Protein AF-A0A9W6RIB1-F1 (afdb_monomer_lite)

Radius of gyration: 25.85 Å; chains: 1; bounding box: 78×39×71 Å

InterPro domains:
  IPR025296 Domain of unknown function DUF4158 [PF13700] (17-80)

Organism: NCBI:txid478107

Sequence (208 aa):
MGGVSPVGLVLAFGAGEIKTAYGLRDFAEAETEFTTWVDARAWNTGDGARHIFTDGGMWLRTGKVLLPGVTTLARLVARVRDQALDRLHQALFGVLTPRQRAILELLLEVPDGARASDLERWRKGPSVASGKNLEKALVRAQEILGLGLDAVKLPPEVRYRRLVDLARYGMGATATALRRHAPPDSWRRCWPRSSTWRASRSMTAWTC

Structure (mmCIF, N/CA/C/O backbone):
data_AF-A0A9W6RIB1-F1
#
_entry.id   AF-A0A9W6RIB1-F1
#
loop_
_atom_site.group_PDB
_atom_site.id
_atom_site.type_symbol
_atom_site.label_atom_id
_atom_site.label_alt_id
_atom_site.label_comp_id
_atom_site.label_asym_id
_atom_site.label_entity_id
_atom_site.label_seq_id
_atom_site.pdbx_PDB_ins_code
_atom_site.Cartn_x
_atom_site.Cartn_y
_atom_site.Cartn_z
_atom_site.occupancy
_atom_site.B_iso_or_equiv
_atom_site.auth_seq_id
_atom_site.auth_comp_id
_atom_site.auth_asym_id
_atom_site.auth_atom_id
_atom_site.pdbx_PDB_model_num
ATOM 1 N N . MET A 1 1 ? 49.221 14.968 -28.199 1.00 38.81 1 MET A N 1
ATOM 2 C CA . MET A 1 1 ? 48.430 15.442 -27.044 1.00 38.81 1 MET A CA 1
ATOM 3 C C . MET A 1 1 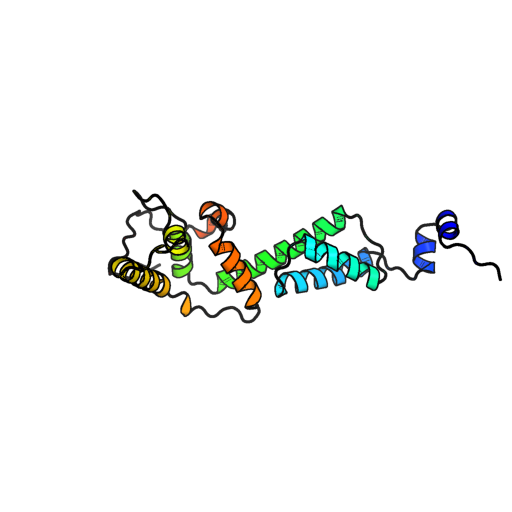? 47.483 16.526 -27.529 1.00 38.81 1 MET A C 1
ATOM 5 O O . MET A 1 1 ? 47.899 17.659 -27.697 1.00 38.81 1 MET A O 1
ATOM 9 N N . GLY A 1 2 ? 46.242 16.159 -27.830 1.00 39.97 2 GLY A N 1
ATOM 10 C CA . GLY A 1 2 ? 45.169 17.091 -28.171 1.00 39.97 2 GLY A CA 1
ATOM 11 C C . GLY A 1 2 ? 43.899 16.532 -27.555 1.00 39.97 2 GLY A C 1
ATOM 12 O O . GLY A 1 2 ? 43.258 15.670 -28.145 1.00 39.97 2 GLY A O 1
ATOM 13 N N . GLY A 1 3 ? 43.634 16.907 -26.303 1.00 43.66 3 GLY A N 1
ATOM 14 C CA . GLY A 1 3 ? 42.451 16.465 -25.575 1.00 43.66 3 GLY A CA 1
ATOM 15 C C . GLY A 1 3 ? 41.218 17.125 -26.173 1.00 43.66 3 GLY A C 1
ATOM 16 O O . GLY A 1 3 ? 41.057 18.339 -26.075 1.00 43.66 3 GLY A O 1
ATOM 17 N N . VAL A 1 4 ? 40.362 16.329 -26.806 1.00 46.25 4 VAL A N 1
ATOM 18 C CA . VAL A 1 4 ? 39.050 16.787 -27.258 1.00 46.25 4 VAL A CA 1
ATOM 19 C C . VAL A 1 4 ? 38.172 16.949 -26.019 1.00 46.25 4 VAL A C 1
ATOM 21 O O . VAL A 1 4 ? 37.948 16.000 -25.269 1.00 46.25 4 VAL A O 1
ATOM 24 N N . SER A 1 5 ? 37.728 18.180 -25.774 1.00 42.16 5 SER A N 1
ATOM 25 C CA . SER A 1 5 ? 36.848 18.537 -24.659 1.00 42.16 5 SER A CA 1
ATOM 26 C C . SER A 1 5 ? 35.517 17.766 -24.747 1.00 42.16 5 SER A C 1
ATOM 28 O O . SER A 1 5 ? 34.933 17.722 -25.834 1.00 42.16 5 SER A O 1
ATOM 30 N N . PRO A 1 6 ? 34.981 17.209 -23.639 1.00 50.69 6 PRO A N 1
ATOM 31 C CA . PRO A 1 6 ? 33.747 16.414 -23.656 1.00 50.69 6 PRO A CA 1
ATOM 32 C C . PRO A 1 6 ? 32.512 17.193 -24.138 1.00 50.69 6 PRO A C 1
ATOM 34 O O . PRO A 1 6 ? 31.518 16.592 -24.530 1.00 50.69 6 PRO A O 1
ATOM 37 N N . VAL A 1 7 ? 32.581 18.528 -24.163 1.00 50.47 7 VAL A N 1
ATOM 38 C CA . VAL A 1 7 ? 31.500 19.403 -24.644 1.00 50.47 7 VAL A CA 1
ATOM 39 C C . VAL A 1 7 ? 31.484 19.515 -26.178 1.00 50.47 7 VAL A C 1
ATOM 41 O O . VAL A 1 7 ? 30.426 19.708 -26.768 1.00 50.47 7 VAL A O 1
ATOM 44 N N . GLY A 1 8 ? 32.630 19.331 -26.846 1.00 37.41 8 GLY A N 1
ATOM 45 C CA . GLY A 1 8 ? 32.741 19.412 -28.310 1.00 37.41 8 GLY A CA 1
ATOM 46 C C . GLY A 1 8 ? 32.218 18.176 -29.051 1.00 37.41 8 GLY A C 1
ATOM 47 O O . GLY A 1 8 ? 31.919 18.260 -30.238 1.00 37.41 8 GLY A O 1
ATOM 48 N N . LEU A 1 9 ? 32.066 17.041 -28.358 1.00 47.47 9 LEU A N 1
ATOM 49 C CA . LEU A 1 9 ? 31.597 15.785 -28.957 1.00 47.47 9 LEU A CA 1
ATOM 50 C C . LEU A 1 9 ? 30.079 15.768 -29.210 1.00 47.47 9 LEU A C 1
ATOM 52 O O . LEU A 1 9 ? 29.602 15.062 -30.090 1.00 47.47 9 LEU A O 1
ATOM 56 N N . VAL A 1 10 ? 29.310 16.551 -28.451 1.00 49.91 10 VAL A N 1
ATOM 57 C CA . VAL A 1 10 ? 27.836 16.509 -28.475 1.00 49.91 10 VAL A CA 1
ATOM 58 C C . VAL A 1 10 ? 27.250 17.175 -29.730 1.00 49.91 10 VAL A C 1
ATOM 60 O O . VAL A 1 10 ? 26.118 16.885 -30.099 1.00 49.91 10 VAL A O 1
ATOM 63 N N . LEU A 1 11 ? 28.014 18.028 -30.422 1.00 48.88 11 LEU A N 1
ATOM 64 C CA . LEU A 1 11 ? 27.547 18.747 -31.616 1.00 48.88 11 LEU A CA 1
ATOM 65 C C . LEU A 1 11 ? 27.856 18.033 -32.945 1.00 48.88 11 LEU A C 1
ATOM 67 O O . LEU A 1 11 ? 27.380 18.483 -33.982 1.00 48.88 11 LEU A O 1
ATOM 71 N N . ALA A 1 12 ? 28.632 16.943 -32.928 1.00 48.28 12 ALA A N 1
ATOM 72 C CA . ALA A 1 12 ? 29.120 16.280 -34.144 1.00 48.28 12 ALA A CA 1
ATOM 73 C C . ALA A 1 12 ? 28.517 14.889 -34.403 1.00 48.28 12 ALA A C 1
ATOM 75 O O . ALA A 1 12 ? 28.675 14.371 -35.503 1.00 48.28 12 ALA A O 1
ATOM 76 N N . PHE A 1 13 ? 27.836 14.294 -33.421 1.00 47.09 13 PHE A N 1
ATOM 77 C CA . PHE A 1 13 ? 27.361 12.915 -33.497 1.00 47.09 13 PHE A CA 1
ATOM 78 C C . PHE A 1 13 ? 25.833 12.848 -33.415 1.00 47.09 13 PHE A C 1
ATOM 80 O O . PHE A 1 13 ? 25.221 13.389 -32.491 1.00 47.09 13 PHE A O 1
ATOM 87 N N . GLY A 1 14 ? 25.204 12.163 -34.372 1.00 54.41 14 GLY A N 1
ATOM 88 C CA . GLY A 1 14 ? 23.781 11.835 -34.295 1.00 54.41 14 GLY A CA 1
ATOM 89 C C . GLY A 1 14 ? 23.487 10.961 -33.069 1.00 54.41 14 GLY A C 1
ATOM 90 O O . GLY A 1 14 ? 24.370 10.278 -32.550 1.00 54.41 14 GLY A O 1
ATOM 91 N N . ALA A 1 15 ? 22.235 10.926 -32.598 1.00 57.56 15 ALA A N 1
ATOM 92 C CA . ALA A 1 15 ? 21.854 10.157 -31.402 1.00 57.56 15 ALA A CA 1
ATOM 93 C C . ALA A 1 15 ? 22.301 8.672 -31.444 1.00 57.56 15 ALA A C 1
ATOM 95 O O . ALA A 1 15 ? 22.635 8.097 -30.408 1.00 57.56 15 ALA A O 1
ATOM 96 N N . GLY A 1 16 ? 22.379 8.067 -32.638 1.00 61.06 16 GLY A N 1
ATOM 97 C CA . GLY A 1 16 ? 22.882 6.700 -32.837 1.00 61.06 16 GLY A CA 1
ATOM 98 C C . GLY A 1 16 ? 24.406 6.540 -32.707 1.00 61.06 16 GLY A C 1
ATOM 99 O O . GLY A 1 16 ? 24.888 5.490 -32.278 1.00 61.06 16 GLY A O 1
ATOM 100 N N . GLU A 1 17 ? 25.182 7.579 -33.004 1.00 60.84 17 GLU A N 1
ATOM 101 C CA . GLU A 1 17 ? 26.642 7.549 -32.876 1.00 60.84 17 GLU A CA 1
ATOM 102 C C . GLU A 1 17 ? 27.072 7.731 -31.413 1.00 60.84 17 GLU A C 1
ATOM 104 O O . GLU A 1 17 ? 27.982 7.043 -30.954 1.00 60.84 17 GLU A O 1
ATOM 109 N N . ILE A 1 18 ? 26.340 8.537 -30.631 1.00 64.38 18 ILE A N 1
ATOM 110 C CA . ILE A 1 18 ? 26.507 8.625 -29.168 1.00 64.38 18 ILE A CA 1
ATOM 111 C C . ILE A 1 18 ? 26.167 7.277 -28.509 1.00 64.38 18 ILE A C 1
ATOM 113 O O . ILE A 1 18 ? 26.892 6.820 -27.623 1.00 64.38 18 ILE A O 1
ATOM 117 N N . LYS A 1 19 ? 25.107 6.592 -28.968 1.00 64.19 19 LYS A N 1
ATOM 118 C CA . LYS A 1 19 ? 24.737 5.255 -28.470 1.00 64.19 19 LYS A CA 1
ATOM 119 C C . LYS A 1 19 ? 25.894 4.262 -28.632 1.00 64.19 19 LYS A C 1
ATOM 121 O O . LYS A 1 19 ? 26.270 3.584 -27.676 1.00 64.19 19 LYS A O 1
ATOM 126 N N . THR A 1 20 ? 26.495 4.234 -29.818 1.00 66.44 20 THR A N 1
ATOM 127 C CA . THR A 1 20 ? 27.572 3.297 -30.167 1.00 66.44 20 THR A CA 1
ATOM 128 C C . THR A 1 20 ? 28.890 3.652 -29.471 1.00 66.44 20 THR A C 1
ATOM 130 O O . THR A 1 20 ? 29.549 2.771 -28.923 1.00 66.44 20 THR A O 1
ATOM 133 N N . ALA A 1 21 ? 29.245 4.939 -29.407 1.00 71.50 21 ALA A N 1
ATOM 134 C CA . ALA A 1 21 ? 30.485 5.408 -28.784 1.00 71.50 21 ALA A CA 1
ATOM 135 C C . ALA A 1 21 ? 30.531 5.182 -27.261 1.00 71.50 21 ALA A C 1
ATOM 137 O O . ALA A 1 21 ? 31.597 4.913 -26.709 1.00 71.50 21 ALA A O 1
ATOM 138 N N . TYR A 1 22 ? 29.384 5.260 -26.578 1.00 71.12 22 TYR A N 1
ATOM 139 C CA . TYR A 1 22 ? 29.295 5.076 -25.123 1.00 71.12 22 TYR A CA 1
ATOM 140 C C . TYR A 1 22 ? 28.789 3.686 -24.699 1.00 71.12 22 TYR A C 1
ATOM 142 O O . TYR A 1 22 ? 28.719 3.394 -23.499 1.00 71.12 22 TYR A O 1
ATOM 150 N N . GLY A 1 23 ? 28.479 2.809 -25.662 1.00 79.56 23 GLY A N 1
ATOM 151 C CA . GLY A 1 23 ? 27.945 1.467 -25.414 1.00 79.56 23 GLY A CA 1
ATOM 152 C C . GLY A 1 23 ? 26.599 1.502 -24.690 1.00 79.56 23 GLY A C 1
ATOM 153 O O . GLY A 1 23 ? 26.392 0.737 -23.747 1.00 79.56 23 GLY A O 1
ATOM 154 N N . LEU A 1 24 ? 25.731 2.443 -25.072 1.00 85.19 24 LEU A N 1
ATOM 155 C CA . LEU A 1 24 ? 24.415 2.615 -24.466 1.00 85.19 24 LEU A CA 1
ATOM 156 C C . LEU A 1 24 ? 23.394 1.655 -25.091 1.00 85.19 24 LEU A C 1
ATOM 158 O O . LEU A 1 24 ? 23.392 1.432 -26.301 1.00 85.19 24 LEU A O 1
ATOM 162 N N . ARG A 1 25 ? 22.489 1.126 -24.270 1.00 89.19 25 ARG A N 1
ATOM 163 C CA . ARG A 1 25 ? 21.340 0.308 -24.696 1.00 89.19 25 ARG A CA 1
ATOM 164 C C . ARG A 1 25 ? 20.077 1.158 -24.749 1.00 89.19 25 ARG A C 1
ATOM 166 O O . ARG A 1 25 ? 19.922 2.072 -23.936 1.00 89.19 25 ARG A O 1
ATOM 173 N N . ASP A 1 26 ? 19.165 0.866 -25.674 1.00 90.12 26 ASP A N 1
ATOM 174 C CA . ASP A 1 26 ? 17.871 1.559 -25.682 1.00 90.12 26 ASP A CA 1
ATOM 175 C C . ASP A 1 26 ? 17.017 1.132 -24.492 1.00 90.12 26 ASP A C 1
ATOM 177 O O . ASP A 1 26 ? 17.077 -0.010 -24.036 1.00 90.12 26 ASP A O 1
ATOM 181 N N . PHE A 1 27 ? 16.163 2.040 -24.012 1.00 91.56 27 PHE A N 1
ATOM 182 C CA . PHE A 1 27 ? 15.247 1.718 -22.921 1.00 91.56 27 PHE A CA 1
ATOM 183 C C . PHE A 1 27 ? 14.345 0.524 -23.252 1.00 91.56 27 PHE A C 1
ATOM 185 O O . PHE A 1 27 ? 14.134 -0.318 -22.390 1.00 91.56 27 PHE A O 1
ATOM 192 N N . ALA A 1 28 ? 13.884 0.402 -24.501 1.00 91.81 28 ALA A N 1
ATOM 193 C CA . ALA A 1 28 ? 13.057 -0.722 -24.941 1.00 91.81 28 ALA A CA 1
ATOM 194 C C . ALA A 1 28 ? 13.745 -2.088 -24.735 1.00 91.81 28 ALA A C 1
ATOM 196 O O . ALA A 1 28 ? 13.081 -3.070 -24.415 1.00 91.81 28 ALA A O 1
ATOM 197 N N . GLU A 1 29 ? 15.077 -2.151 -24.851 1.00 92.44 29 GLU A N 1
ATOM 198 C CA . GLU A 1 29 ? 15.856 -3.376 -24.621 1.00 92.44 29 GLU A CA 1
ATOM 199 C C . GLU A 1 29 ? 15.973 -3.727 -23.128 1.00 92.44 29 GLU A C 1
ATOM 201 O O . GLU A 1 29 ? 16.203 -4.883 -22.785 1.00 92.44 29 GLU A O 1
ATOM 206 N N . ALA A 1 30 ? 15.855 -2.736 -22.239 1.00 93.25 30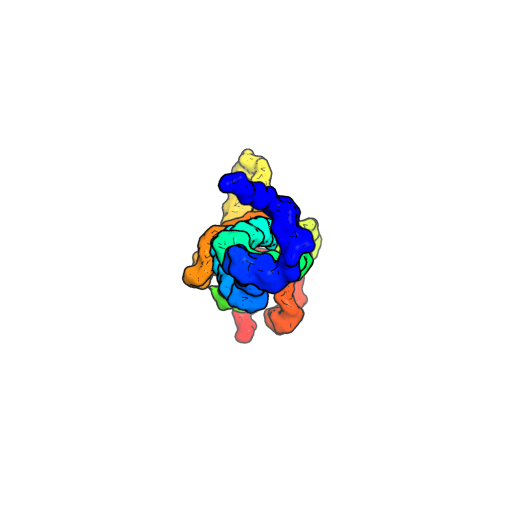 ALA A N 1
ATOM 207 C CA . ALA A 1 30 ? 16.010 -2.890 -20.793 1.00 93.25 30 ALA A CA 1
ATOM 208 C C . ALA A 1 30 ? 14.683 -2.774 -20.022 1.00 93.25 30 ALA A C 1
ATOM 210 O O . ALA A 1 30 ? 14.663 -2.982 -18.811 1.00 93.25 30 ALA A O 1
ATOM 211 N N . GLU A 1 31 ? 13.568 -2.450 -20.684 1.00 94.69 31 GLU A N 1
ATOM 212 C CA . GLU A 1 31 ? 12.286 -2.150 -20.034 1.00 94.69 31 GLU A CA 1
ATOM 213 C C . GLU A 1 31 ? 11.765 -3.333 -19.209 1.00 94.69 31 GLU A C 1
ATOM 215 O O . GLU A 1 31 ? 11.252 -3.139 -18.105 1.00 94.69 31 GLU A O 1
ATOM 220 N N . THR A 1 32 ? 11.949 -4.563 -19.695 1.00 96.19 32 THR A N 1
ATOM 221 C CA . THR A 1 32 ? 11.535 -5.783 -18.979 1.00 96.19 32 THR A CA 1
ATOM 222 C C . THR A 1 32 ? 12.393 -6.028 -17.734 1.00 96.19 32 THR A C 1
ATOM 224 O O . THR A 1 32 ? 11.862 -6.304 -16.654 1.00 96.19 32 THR A O 1
ATOM 227 N N . GLU A 1 33 ? 13.715 -5.879 -17.853 1.00 96.62 33 GLU A N 1
ATOM 228 C CA . GLU A 1 33 ? 14.653 -5.990 -16.727 1.00 96.62 33 GLU A CA 1
ATOM 229 C C . GLU A 1 33 ? 14.357 -4.913 -15.671 1.00 96.62 33 GLU A C 1
ATOM 231 O O . GLU A 1 33 ? 14.245 -5.204 -14.478 1.00 96.62 33 GLU A O 1
ATOM 236 N N . PHE A 1 34 ? 14.141 -3.675 -16.123 1.00 97.00 34 PHE A N 1
ATOM 237 C CA . PHE A 1 34 ? 13.797 -2.545 -15.272 1.00 97.00 34 PHE A CA 1
ATOM 238 C C . PHE A 1 34 ? 12.461 -2.757 -14.560 1.00 97.00 34 PHE A C 1
ATOM 240 O O . PHE A 1 34 ? 12.363 -2.548 -13.354 1.00 97.00 34 PHE A O 1
ATOM 247 N N . THR A 1 35 ? 11.437 -3.216 -15.280 1.00 97.12 35 THR A N 1
ATOM 248 C CA . THR A 1 35 ? 10.121 -3.528 -14.711 1.00 97.12 35 THR A CA 1
ATOM 249 C C . THR A 1 35 ? 10.233 -4.604 -13.639 1.00 97.12 35 THR A C 1
ATOM 251 O O . THR A 1 35 ? 9.692 -4.432 -12.552 1.00 97.12 35 THR A O 1
ATOM 254 N N . THR A 1 36 ? 11.001 -5.664 -13.895 1.00 97.06 36 THR A N 1
ATOM 255 C CA . THR A 1 36 ? 11.260 -6.732 -12.916 1.00 97.06 36 THR A CA 1
ATOM 256 C C . THR A 1 36 ? 11.960 -6.190 -11.668 1.00 97.06 36 THR A C 1
ATOM 258 O O . THR A 1 36 ? 11.605 -6.542 -10.543 1.00 97.06 36 THR A O 1
ATOM 261 N N . TRP A 1 37 ? 12.926 -5.287 -11.846 1.00 96.62 37 TRP A N 1
ATOM 262 C CA . TRP A 1 37 ? 13.615 -4.631 -10.737 1.00 96.62 37 TRP A CA 1
ATOM 263 C C . TRP A 1 37 ? 12.677 -3.731 -9.913 1.00 96.62 37 TRP A C 1
ATOM 265 O O . TRP A 1 37 ? 12.669 -3.811 -8.680 1.00 96.62 37 TRP A O 1
ATOM 275 N N . VAL A 1 38 ? 11.852 -2.912 -10.576 1.00 96.50 38 VAL A N 1
ATOM 276 C CA . VAL A 1 38 ? 10.833 -2.065 -9.930 1.00 96.50 38 VAL A CA 1
ATOM 277 C C . VAL A 1 38 ? 9.848 -2.928 -9.149 1.00 96.50 38 VAL A C 1
ATOM 279 O O . VAL A 1 38 ? 9.528 -2.606 -8.004 1.00 96.50 38 VAL A O 1
ATOM 282 N N . ASP A 1 39 ? 9.404 -4.031 -9.746 1.00 95.19 39 ASP A N 1
ATOM 283 C CA . ASP A 1 39 ? 8.450 -4.961 -9.156 1.00 95.19 39 ASP A CA 1
ATOM 284 C C . ASP A 1 39 ? 8.989 -5.592 -7.873 1.00 95.19 39 ASP A C 1
ATOM 286 O O . ASP A 1 39 ? 8.377 -5.487 -6.807 1.00 95.19 39 ASP A O 1
ATOM 290 N N . ALA A 1 40 ? 10.197 -6.157 -7.948 1.00 93.62 40 ALA A N 1
ATOM 291 C CA . ALA A 1 40 ? 10.876 -6.738 -6.800 1.00 93.62 40 ALA A CA 1
ATOM 292 C C . ALA A 1 40 ? 11.056 -5.705 -5.680 1.00 93.62 40 ALA A C 1
ATOM 294 O O . ALA A 1 40 ? 10.862 -6.019 -4.501 1.00 93.62 40 ALA A O 1
ATOM 295 N N . ARG A 1 41 ? 11.386 -4.456 -6.024 1.00 93.31 41 ARG A N 1
ATOM 296 C CA . ARG A 1 41 ? 11.531 -3.381 -5.041 1.00 93.31 41 ARG A CA 1
ATOM 297 C C . ARG A 1 41 ? 10.197 -2.997 -4.396 1.00 93.31 41 ARG A C 1
ATOM 299 O O . ARG A 1 41 ? 10.124 -2.879 -3.170 1.00 93.31 41 ARG A O 1
ATOM 306 N N . ALA A 1 42 ? 9.144 -2.830 -5.193 1.00 92.44 42 ALA A N 1
ATOM 307 C CA . ALA A 1 42 ? 7.810 -2.484 -4.708 1.00 92.44 42 ALA A CA 1
ATOM 308 C C . ALA A 1 42 ? 7.221 -3.588 -3.812 1.00 92.44 42 ALA A C 1
ATOM 310 O O . ALA A 1 42 ? 6.634 -3.290 -2.765 1.00 92.44 42 ALA A O 1
ATOM 311 N N . TRP A 1 43 ? 7.443 -4.855 -4.175 1.00 91.75 43 TRP A N 1
ATOM 312 C CA . TRP A 1 43 ? 7.030 -6.012 -3.384 1.00 91.75 43 TRP A CA 1
ATOM 313 C C . TRP A 1 43 ? 7.725 -6.058 -2.017 1.00 91.75 43 TRP A C 1
ATOM 315 O O . TRP A 1 43 ? 7.082 -6.289 -0.995 1.00 91.75 43 TRP A O 1
ATOM 325 N N . ASN A 1 44 ? 9.032 -5.784 -1.969 1.00 89.94 44 ASN A N 1
ATOM 326 C CA . ASN A 1 44 ? 9.846 -6.027 -0.777 1.00 89.94 44 ASN A CA 1
ATOM 327 C C . ASN A 1 44 ? 9.954 -4.850 0.200 1.00 89.94 44 ASN A C 1
ATOM 329 O O . ASN A 1 44 ? 10.004 -5.074 1.412 1.00 89.94 44 ASN A O 1
ATOM 333 N N . THR A 1 45 ? 10.035 -3.616 -0.297 1.00 85.12 45 THR A N 1
ATOM 334 C CA . THR A 1 45 ? 10.533 -2.485 0.510 1.00 85.12 45 THR A CA 1
ATOM 335 C C . THR A 1 45 ? 9.433 -1.515 0.926 1.00 85.12 45 THR A C 1
ATOM 337 O O . THR A 1 45 ? 9.558 -0.853 1.955 1.00 85.12 45 THR A O 1
ATOM 340 N N . GLY A 1 46 ? 8.341 -1.459 0.157 1.00 79.50 46 GLY A N 1
ATOM 341 C CA . GLY A 1 46 ? 7.245 -0.521 0.399 1.00 79.50 46 GLY A CA 1
ATOM 342 C C . GLY A 1 46 ? 7.520 0.925 0.045 1.00 79.50 46 GLY A C 1
ATOM 343 O O . GLY A 1 46 ? 6.762 1.810 0.439 1.00 79.50 46 GLY A O 1
ATOM 344 N N . ASP A 1 47 ? 8.586 1.157 -0.708 1.00 85.69 47 ASP A N 1
ATOM 345 C CA . ASP A 1 47 ? 9.020 2.487 -1.086 1.00 85.69 47 ASP A CA 1
ATOM 346 C C . ASP A 1 47 ? 7.946 3.226 -1.901 1.00 85.69 47 ASP A C 1
ATOM 348 O O . ASP A 1 47 ? 7.228 2.664 -2.737 1.00 85.69 47 ASP A O 1
ATOM 352 N N . GLY A 1 48 ? 7.840 4.533 -1.664 1.00 83.81 48 GLY A N 1
ATOM 353 C CA . GLY A 1 48 ? 6.998 5.404 -2.477 1.00 83.81 48 GLY A CA 1
ATOM 354 C C . GLY A 1 48 ? 7.512 5.495 -3.916 1.00 83.81 48 GLY A C 1
ATOM 355 O O . GLY A 1 48 ? 8.716 5.396 -4.160 1.00 83.81 48 GLY A O 1
ATOM 356 N N . ALA A 1 49 ? 6.612 5.768 -4.869 1.00 86.75 49 ALA A N 1
ATOM 357 C CA . ALA A 1 49 ? 6.945 5.863 -6.296 1.00 86.75 49 ALA A CA 1
ATOM 358 C C . ALA A 1 49 ? 8.128 6.807 -6.577 1.00 86.75 49 ALA A C 1
ATOM 360 O O . ALA A 1 49 ? 8.966 6.510 -7.418 1.00 86.75 49 ALA A O 1
ATOM 361 N N . ARG A 1 50 ? 8.246 7.910 -5.824 1.00 90.62 50 ARG A N 1
ATOM 362 C CA . ARG A 1 50 ? 9.362 8.861 -5.942 1.00 90.62 50 ARG A CA 1
ATOM 363 C C . ARG A 1 50 ? 10.717 8.245 -5.593 1.00 90.62 50 ARG A C 1
ATOM 365 O O . ARG A 1 50 ? 11.693 8.521 -6.273 1.00 90.62 50 ARG A O 1
ATOM 372 N N . HIS A 1 51 ? 10.780 7.434 -4.541 1.00 93.69 51 HIS A N 1
ATOM 373 C CA . HIS A 1 51 ? 12.028 6.804 -4.117 1.00 93.69 51 HIS A CA 1
ATOM 374 C C . HIS A 1 51 ? 12.445 5.719 -5.117 1.00 93.69 51 HIS A C 1
ATOM 376 O O . HIS A 1 51 ? 13.585 5.711 -5.568 1.00 93.69 51 HIS A O 1
ATOM 382 N N . ILE A 1 52 ? 11.492 4.890 -5.562 1.00 93.88 52 ILE A N 1
ATOM 383 C CA . ILE A 1 52 ? 11.729 3.892 -6.616 1.00 93.88 52 ILE A CA 1
ATOM 384 C C . ILE A 1 52 ? 12.160 4.563 -7.927 1.00 93.88 52 ILE A C 1
ATOM 386 O O . ILE A 1 52 ? 13.052 4.066 -8.604 1.00 93.88 52 ILE A O 1
ATOM 390 N N . PHE A 1 53 ? 11.566 5.705 -8.275 1.00 94.31 53 PHE A N 1
ATOM 391 C CA . PHE A 1 53 ? 11.945 6.484 -9.451 1.00 94.31 53 PHE A CA 1
ATOM 392 C C . PHE A 1 53 ? 13.394 6.986 -9.368 1.00 94.31 53 PHE A C 1
ATOM 394 O O . PHE A 1 53 ? 14.153 6.816 -10.321 1.00 94.31 53 PHE A O 1
ATOM 401 N N . THR A 1 54 ? 13.792 7.576 -8.236 1.00 95.25 54 THR A N 1
ATOM 402 C CA . THR A 1 54 ? 15.160 8.075 -8.032 1.00 95.25 54 THR A CA 1
ATOM 403 C C . THR A 1 54 ? 16.185 6.947 -8.141 1.00 95.25 54 THR A C 1
ATOM 405 O O . THR A 1 54 ? 17.152 7.066 -8.899 1.00 95.25 54 THR A O 1
ATOM 408 N N . ASP A 1 55 ? 15.945 5.836 -7.445 1.00 95.44 55 ASP A N 1
ATOM 409 C CA . ASP A 1 55 ? 16.826 4.667 -7.477 1.00 95.44 55 ASP A CA 1
ATOM 410 C C . ASP A 1 55 ? 16.825 4.010 -8.863 1.00 95.44 55 ASP A C 1
ATOM 412 O O . ASP A 1 55 ? 17.868 3.590 -9.360 1.00 95.44 55 ASP A O 1
ATOM 416 N N . GLY A 1 56 ? 15.677 4.001 -9.541 1.00 94.94 56 GLY A N 1
ATOM 417 C CA . GLY A 1 56 ? 15.542 3.491 -10.900 1.00 94.94 56 GLY A CA 1
ATOM 418 C C . GLY A 1 56 ? 16.352 4.297 -11.913 1.00 94.94 56 GLY A C 1
ATOM 419 O O . GLY A 1 56 ? 16.993 3.726 -12.791 1.00 94.94 56 GLY A O 1
ATOM 420 N N . GLY A 1 57 ? 16.422 5.619 -11.753 1.00 94.38 57 GLY A N 1
ATOM 421 C CA . GLY A 1 57 ? 17.311 6.461 -12.554 1.00 94.38 57 GLY A CA 1
ATOM 422 C C . GLY A 1 57 ? 18.796 6.158 -12.319 1.00 94.38 57 GLY A C 1
ATOM 423 O O . GLY A 1 57 ? 19.610 6.322 -13.227 1.00 94.38 57 GLY A O 1
ATOM 424 N N . MET A 1 58 ? 19.184 5.720 -11.118 1.00 94.88 58 MET A N 1
ATOM 425 C CA . MET A 1 58 ? 20.543 5.225 -10.865 1.00 94.88 58 MET A CA 1
ATOM 426 C C . MET A 1 58 ? 20.764 3.866 -11.535 1.00 94.88 58 MET A C 1
ATOM 428 O O . MET A 1 58 ? 21.752 3.711 -12.246 1.00 94.88 58 MET A O 1
ATOM 432 N N . TRP A 1 59 ? 19.814 2.939 -11.394 1.00 96.00 59 TRP A N 1
ATOM 433 C CA . TRP A 1 59 ? 19.858 1.619 -12.026 1.00 96.00 59 TRP A CA 1
ATOM 434 C C . TRP A 1 59 ? 20.052 1.713 -13.548 1.00 96.00 59 TRP A C 1
ATOM 436 O O . TRP A 1 59 ? 20.961 1.089 -14.092 1.00 96.00 59 TRP A O 1
ATOM 446 N N . LEU A 1 60 ? 19.279 2.575 -14.223 1.00 95.56 60 LEU A N 1
ATOM 447 C CA . LEU A 1 60 ? 19.377 2.789 -15.673 1.00 95.56 60 LEU A CA 1
ATOM 448 C C . LEU A 1 60 ? 20.744 3.351 -16.085 1.00 95.56 60 LEU A C 1
ATOM 450 O O . LEU A 1 60 ? 21.329 2.899 -17.066 1.00 95.56 60 LEU A O 1
ATOM 454 N N . ARG A 1 61 ? 21.290 4.298 -15.312 1.00 92.88 61 ARG A N 1
ATOM 455 C CA . ARG A 1 61 ? 22.615 4.880 -15.582 1.00 92.88 61 ARG A CA 1
ATOM 456 C C . ARG A 1 61 ? 23.735 3.858 -15.411 1.00 92.88 61 ARG A C 1
ATOM 458 O O . ARG A 1 61 ? 24.615 3.781 -16.263 1.00 92.88 61 ARG A O 1
ATOM 465 N N . THR A 1 62 ? 23.691 3.054 -14.351 1.00 93.56 62 THR A N 1
ATOM 466 C CA . THR A 1 62 ? 24.670 1.982 -14.117 1.00 93.56 62 THR A CA 1
ATOM 467 C C . THR A 1 62 ? 24.595 0.908 -15.203 1.00 93.56 62 THR A C 1
ATOM 469 O O . THR A 1 62 ? 25.632 0.435 -15.660 1.00 93.56 62 THR A O 1
ATOM 472 N N . GLY A 1 63 ? 23.389 0.580 -15.672 1.00 91.38 63 GLY A N 1
ATOM 473 C CA . GLY A 1 63 ? 23.157 -0.341 -16.788 1.00 91.38 63 GLY A CA 1
ATOM 474 C C . GLY A 1 63 ? 23.452 0.236 -18.177 1.00 91.38 63 GLY A C 1
ATOM 475 O O . GLY A 1 63 ? 23.191 -0.446 -19.165 1.00 91.38 63 GLY A O 1
ATOM 476 N N . LYS A 1 64 ? 23.970 1.473 -18.269 1.00 91.69 64 LYS A N 1
ATOM 477 C CA . LYS A 1 64 ? 24.220 2.190 -19.532 1.00 91.69 64 LYS A CA 1
ATOM 478 C C . LYS A 1 64 ? 22.980 2.255 -20.436 1.00 91.69 64 LYS A C 1
ATOM 480 O O . LYS A 1 64 ? 23.075 2.137 -21.651 1.00 91.69 64 LYS A O 1
ATOM 485 N N . VAL A 1 65 ? 21.801 2.440 -19.852 1.00 92.06 65 VAL A N 1
ATOM 486 C CA . VAL A 1 65 ? 20.538 2.537 -20.590 1.00 92.06 65 VAL A CA 1
ATOM 487 C C . VAL A 1 65 ? 20.232 3.998 -20.903 1.00 92.06 65 VAL A C 1
ATOM 489 O O . VAL A 1 65 ? 20.335 4.866 -20.031 1.00 92.06 65 VAL A O 1
ATOM 492 N N . LEU A 1 66 ? 19.825 4.279 -22.141 1.00 91.06 66 LEU A N 1
ATOM 493 C CA . LEU A 1 66 ? 19.340 5.595 -22.535 1.00 91.06 66 LEU A CA 1
ATOM 494 C C . LEU A 1 66 ? 18.073 5.933 -21.737 1.00 91.06 66 LEU A C 1
ATOM 496 O O . LEU A 1 66 ? 17.093 5.188 -21.759 1.00 91.06 66 LEU A O 1
ATOM 500 N N . LEU A 1 67 ? 18.091 7.054 -21.013 1.00 90.25 67 LEU A N 1
ATOM 501 C CA . LEU A 1 67 ? 16.973 7.441 -20.157 1.00 90.25 67 LEU A CA 1
ATOM 502 C C . LEU A 1 67 ? 15.741 7.782 -21.011 1.00 90.25 67 LEU A C 1
ATOM 504 O O . LEU A 1 67 ? 15.822 8.669 -21.865 1.00 90.25 67 LEU A O 1
ATOM 508 N N . PRO A 1 68 ? 14.585 7.138 -20.770 1.00 91.81 68 PRO A N 1
ATOM 509 C CA . PRO A 1 68 ? 13.345 7.548 -21.408 1.00 91.81 68 PRO A CA 1
ATOM 510 C C . PRO A 1 68 ? 12.893 8.905 -20.851 1.00 91.81 68 PRO A C 1
ATOM 512 O O . PRO A 1 68 ? 13.386 9.386 -19.826 1.00 91.81 68 PRO A O 1
ATOM 515 N N . GLY A 1 69 ? 11.896 9.515 -21.496 1.00 93.31 69 GLY A N 1
ATOM 516 C CA . GLY A 1 69 ? 11.273 10.732 -20.979 1.00 93.31 69 GLY A CA 1
ATOM 517 C C . GLY A 1 69 ? 10.834 10.569 -19.517 1.00 93.31 69 GLY A C 1
ATOM 518 O O . GLY A 1 69 ? 10.280 9.537 -19.132 1.00 93.31 69 GLY A O 1
ATOM 519 N N . VAL A 1 70 ? 11.053 11.603 -18.700 1.00 93.19 70 VAL A N 1
ATOM 520 C CA . VAL A 1 70 ? 10.773 11.590 -17.248 1.00 93.19 70 VAL A CA 1
ATOM 521 C C . VAL A 1 70 ? 9.338 11.148 -16.944 1.00 93.19 70 VAL A C 1
ATOM 523 O O . VAL A 1 70 ? 9.101 10.364 -16.027 1.00 93.19 70 VAL A O 1
ATOM 526 N N . THR A 1 71 ? 8.375 11.612 -17.741 1.00 94.19 71 THR A N 1
ATOM 527 C CA . THR A 1 71 ? 6.958 11.257 -17.604 1.00 94.19 71 THR A CA 1
ATOM 528 C C . THR A 1 71 ? 6.687 9.793 -17.946 1.00 94.19 71 THR A C 1
ATOM 530 O O . THR A 1 71 ? 5.896 9.150 -17.256 1.00 94.19 71 THR A O 1
ATOM 533 N N . THR A 1 72 ? 7.356 9.243 -18.962 1.00 94.31 72 THR A N 1
ATOM 534 C CA . THR A 1 72 ? 7.277 7.823 -19.335 1.00 94.31 72 THR A CA 1
ATOM 535 C C . THR A 1 72 ? 7.778 6.943 -18.197 1.00 94.31 72 THR A C 1
ATOM 537 O O . THR A 1 72 ? 7.065 6.040 -17.758 1.00 94.31 72 THR A O 1
ATOM 540 N N . LEU A 1 73 ? 8.954 7.266 -17.651 1.00 94.94 73 LEU A N 1
ATOM 541 C CA . LEU A 1 73 ? 9.544 6.526 -16.538 1.00 94.94 73 LEU A CA 1
ATOM 542 C C . LEU A 1 73 ? 8.666 6.587 -15.283 1.00 94.94 73 LEU A C 1
ATOM 544 O O . LEU A 1 73 ? 8.387 5.561 -14.667 1.00 94.94 73 LEU A O 1
ATOM 548 N N . ALA A 1 74 ? 8.182 7.779 -14.924 1.00 94.38 74 ALA A N 1
ATOM 549 C CA . ALA A 1 74 ? 7.324 7.965 -13.758 1.00 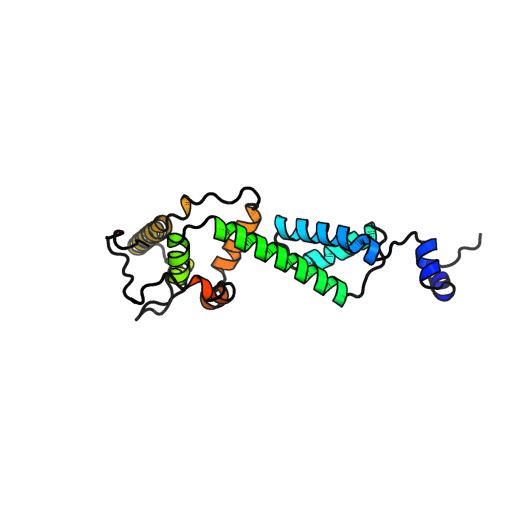94.38 74 ALA A CA 1
ATOM 550 C C . ALA A 1 74 ? 6.013 7.170 -13.866 1.00 94.38 74 ALA A C 1
ATOM 552 O O . ALA A 1 74 ? 5.593 6.546 -12.892 1.00 94.38 74 ALA A O 1
ATOM 553 N N . ARG A 1 75 ? 5.386 7.147 -15.052 1.00 95.50 75 ARG A N 1
ATOM 554 C CA . ARG A 1 75 ? 4.165 6.365 -15.303 1.00 95.50 75 ARG A CA 1
ATOM 555 C C . ARG A 1 75 ? 4.413 4.863 -15.217 1.00 95.50 75 ARG A C 1
ATOM 557 O O . ARG A 1 75 ? 3.578 4.161 -14.655 1.00 95.50 75 ARG A O 1
ATOM 564 N N . LEU A 1 76 ? 5.535 4.374 -15.749 1.00 95.50 76 LEU A N 1
ATOM 565 C CA . LEU A 1 76 ? 5.902 2.961 -15.642 1.00 95.50 76 LEU A CA 1
ATOM 566 C C . LEU A 1 76 ? 6.110 2.562 -14.176 1.00 95.50 76 LEU A C 1
ATOM 568 O O . LEU A 1 76 ? 5.487 1.612 -13.713 1.00 95.50 76 LEU A O 1
ATOM 572 N N . VAL A 1 77 ? 6.911 3.329 -13.430 1.00 95.50 77 VAL A N 1
ATOM 573 C CA . VAL A 1 77 ? 7.171 3.069 -12.005 1.00 95.50 77 VAL A CA 1
ATOM 574 C C . VAL A 1 77 ? 5.879 3.078 -11.190 1.00 95.50 77 VAL A C 1
ATOM 576 O O . VAL A 1 77 ? 5.668 2.175 -10.383 1.00 95.50 77 VAL A O 1
ATOM 579 N N . ALA A 1 78 ? 5.004 4.067 -11.404 1.00 93.31 78 ALA A N 1
ATOM 580 C CA . ALA A 1 78 ? 3.716 4.137 -10.720 1.00 93.31 78 ALA A CA 1
ATOM 581 C C . ALA A 1 78 ? 2.858 2.899 -11.012 1.00 93.31 78 ALA A C 1
ATOM 583 O O . ALA A 1 78 ? 2.412 2.237 -10.081 1.00 93.31 78 ALA A O 1
ATOM 584 N N . ARG A 1 79 ? 2.714 2.530 -12.291 1.00 94.88 79 ARG A N 1
ATOM 585 C CA . ARG A 1 79 ? 1.921 1.370 -12.716 1.00 94.88 79 ARG A CA 1
ATOM 586 C C . ARG A 1 79 ? 2.411 0.068 -12.086 1.00 94.88 79 ARG A C 1
ATOM 588 O O . ARG A 1 79 ? 1.610 -0.664 -11.519 1.00 94.88 79 ARG A O 1
ATOM 595 N N . VAL A 1 80 ? 3.710 -0.219 -12.178 1.00 95.00 80 VAL A N 1
ATOM 596 C CA . VAL A 1 80 ? 4.291 -1.471 -11.659 1.00 95.00 80 VAL A CA 1
ATOM 597 C C . VAL A 1 80 ? 4.187 -1.517 -10.133 1.00 95.00 80 VAL A C 1
ATOM 599 O O . VAL A 1 80 ? 3.835 -2.543 -9.556 1.00 95.00 80 VAL A O 1
ATOM 602 N N . ARG A 1 81 ? 4.412 -0.382 -9.460 1.00 93.19 81 ARG A N 1
ATOM 603 C CA . ARG A 1 81 ? 4.208 -0.271 -8.013 1.00 93.19 81 ARG A CA 1
ATOM 604 C C . ARG A 1 81 ? 2.758 -0.549 -7.619 1.00 93.19 81 ARG A C 1
ATOM 606 O O . ARG A 1 81 ? 2.538 -1.261 -6.642 1.00 93.19 81 ARG A O 1
ATOM 613 N N . ASP A 1 82 ? 1.795 0.023 -8.334 1.00 90.31 82 ASP A N 1
ATOM 614 C CA . ASP A 1 82 ? 0.375 -0.157 -8.029 1.00 90.31 82 ASP A CA 1
ATOM 615 C C . ASP A 1 82 ? -0.045 -1.617 -8.271 1.00 90.31 82 ASP A C 1
ATOM 617 O O . ASP A 1 82 ? -0.676 -2.212 -7.407 1.00 90.31 82 ASP A O 1
ATOM 621 N N . GLN A 1 83 ? 0.452 -2.264 -9.333 1.00 91.75 83 GLN A N 1
ATOM 622 C CA . GLN A 1 83 ? 0.273 -3.707 -9.558 1.00 91.75 83 GLN A CA 1
ATOM 623 C C . GLN A 1 83 ? 0.864 -4.571 -8.430 1.00 91.75 83 GLN A C 1
ATOM 625 O O . GLN A 1 83 ? 0.274 -5.577 -8.029 1.00 91.75 83 GLN A O 1
ATOM 630 N N . ALA A 1 84 ? 2.038 -4.215 -7.900 1.00 91.62 84 ALA A N 1
ATOM 631 C CA . ALA A 1 84 ? 2.620 -4.902 -6.748 1.00 91.62 84 ALA A CA 1
ATOM 632 C C . ALA A 1 84 ? 1.791 -4.692 -5.468 1.00 91.62 84 ALA A C 1
ATOM 634 O O . ALA A 1 84 ? 1.640 -5.621 -4.673 1.00 91.62 84 ALA A O 1
ATOM 635 N N . LEU A 1 85 ? 1.230 -3.494 -5.276 1.00 88.62 85 LEU A N 1
ATOM 636 C CA . LEU A 1 85 ? 0.347 -3.189 -4.151 1.00 88.62 85 LEU A CA 1
ATOM 637 C C . LEU A 1 85 ? -0.982 -3.949 -4.247 1.00 88.62 85 LEU A C 1
ATOM 639 O O . LEU A 1 85 ? -1.420 -4.523 -3.253 1.00 88.62 85 LEU A O 1
ATOM 643 N N . ASP A 1 86 ? -1.578 -4.020 -5.434 1.00 88.19 86 ASP A N 1
ATOM 644 C CA . ASP A 1 86 ? -2.803 -4.781 -5.673 1.00 88.19 86 ASP A CA 1
ATOM 645 C C . ASP A 1 86 ? -2.586 -6.266 -5.389 1.00 88.19 86 ASP A C 1
ATOM 647 O O . ASP A 1 86 ? -3.365 -6.875 -4.658 1.00 88.19 86 ASP A O 1
ATOM 651 N N . ARG A 1 87 ? -1.482 -6.850 -5.876 1.00 91.06 87 ARG A N 1
ATOM 652 C CA . ARG A 1 87 ? -1.120 -8.242 -5.559 1.00 91.06 87 ARG A CA 1
ATOM 653 C C . ARG A 1 87 ? -0.947 -8.464 -4.056 1.00 91.06 87 ARG A C 1
ATOM 655 O O . ARG A 1 87 ? -1.410 -9.479 -3.542 1.00 91.06 87 ARG A O 1
ATOM 662 N N . LEU A 1 88 ? -0.340 -7.514 -3.343 1.00 90.19 88 LEU A N 1
ATOM 663 C CA . LEU A 1 88 ? -0.208 -7.577 -1.886 1.00 90.19 88 LEU A CA 1
ATOM 664 C C . LEU A 1 88 ? -1.584 -7.563 -1.204 1.00 90.19 88 LEU A C 1
ATOM 666 O O . LEU A 1 88 ? -1.838 -8.388 -0.328 1.00 90.19 88 LEU A O 1
ATOM 670 N N . HIS A 1 89 ? -2.484 -6.666 -1.615 1.00 87.69 89 HIS A N 1
ATOM 671 C CA . HIS A 1 89 ? -3.849 -6.620 -1.090 1.00 87.69 89 HIS A CA 1
ATOM 672 C C . HIS A 1 89 ? -4.605 -7.925 -1.359 1.00 87.69 89 HIS A C 1
ATOM 674 O O . HIS A 1 89 ? -5.247 -8.443 -0.450 1.00 87.69 89 HIS A O 1
ATOM 680 N N . GLN A 1 90 ? -4.486 -8.493 -2.562 1.00 87.50 90 GLN A N 1
ATOM 681 C CA . GLN A 1 90 ? -5.125 -9.765 -2.908 1.00 87.50 90 GLN A CA 1
ATOM 682 C C . GLN A 1 90 ? -4.587 -10.930 -2.073 1.00 87.50 90 GLN A C 1
ATOM 684 O O . GLN A 1 90 ? -5.378 -11.714 -1.553 1.00 87.50 90 GLN A O 1
ATOM 689 N N . ALA A 1 91 ? -3.268 -11.021 -1.875 1.00 90.12 91 ALA A N 1
ATOM 690 C CA . ALA A 1 91 ? -2.661 -12.063 -1.046 1.00 90.12 91 ALA A CA 1
ATOM 691 C C . ALA A 1 91 ? -3.151 -11.986 0.413 1.00 90.12 91 ALA A C 1
ATOM 693 O O . ALA A 1 91 ? -3.534 -12.995 1.005 1.00 90.12 91 ALA A O 1
ATOM 694 N N . LEU A 1 92 ? -3.211 -10.776 0.983 1.00 89.38 92 LEU A N 1
ATOM 695 C CA . LEU A 1 92 ? -3.695 -10.558 2.350 1.00 89.38 92 LEU A CA 1
ATOM 696 C C . LEU A 1 92 ? -5.201 -10.767 2.494 1.00 89.38 92 LEU A C 1
ATOM 698 O O . LEU A 1 92 ? -5.666 -11.257 3.517 1.00 89.38 92 LEU A O 1
ATOM 702 N N . PHE A 1 93 ? -5.979 -10.414 1.480 1.00 87.38 93 PHE A N 1
ATOM 703 C CA . PHE A 1 93 ? -7.415 -10.651 1.491 1.00 87.38 93 PHE A CA 1
ATOM 704 C C . PHE A 1 93 ? -7.745 -12.140 1.324 1.00 87.38 93 PHE A C 1
ATOM 706 O O . PHE A 1 93 ? -8.672 -12.655 1.958 1.00 87.38 93 PHE A O 1
ATOM 713 N N . GLY A 1 94 ? -6.958 -12.847 0.510 1.00 87.31 94 GLY A N 1
ATOM 714 C CA . GLY A 1 94 ? -7.101 -14.271 0.223 1.00 87.31 94 GLY A CA 1
ATOM 715 C C . GLY A 1 94 ? -7.033 -15.158 1.465 1.00 87.31 94 GLY A C 1
ATOM 716 O O . GLY A 1 94 ? -7.758 -16.147 1.529 1.00 87.31 94 GLY A O 1
ATOM 717 N N . VAL A 1 95 ? -6.254 -14.773 2.481 1.00 90.50 95 VAL A N 1
ATOM 718 C CA . VAL A 1 95 ? -6.130 -15.543 3.735 1.00 90.50 95 VAL A CA 1
ATOM 719 C C . VAL A 1 95 ? -7.284 -15.334 4.717 1.00 90.50 95 VAL A C 1
ATOM 721 O O . VAL A 1 95 ? -7.430 -16.101 5.666 1.00 90.50 95 VAL A O 1
ATOM 724 N N . LEU A 1 96 ? -8.116 -14.310 4.511 1.00 88.94 96 LEU A N 1
ATOM 725 C CA . LEU A 1 96 ? -9.230 -14.006 5.404 1.00 88.94 96 LEU A CA 1
ATOM 726 C C . LEU A 1 96 ? -10.464 -14.836 5.052 1.00 88.94 96 LEU A C 1
ATOM 728 O O . LEU A 1 96 ? -10.864 -14.925 3.891 1.00 88.94 96 LEU A O 1
ATOM 732 N N . THR A 1 97 ? -11.132 -15.362 6.074 1.00 87.69 97 THR A N 1
ATOM 733 C CA . THR A 1 97 ? -12.448 -15.995 5.927 1.00 87.69 97 THR A CA 1
ATOM 734 C C . THR A 1 97 ? -13.518 -14.964 5.533 1.00 87.69 97 THR A C 1
ATOM 736 O O . THR A 1 97 ? -13.391 -13.784 5.878 1.00 87.69 97 THR A O 1
ATOM 739 N N . PRO A 1 98 ? -14.628 -15.377 4.889 1.00 85.06 98 PRO A N 1
ATOM 740 C CA . PRO A 1 98 ? -15.754 -14.482 4.599 1.00 85.06 98 PRO A CA 1
ATOM 741 C C . PRO A 1 98 ? -16.252 -13.717 5.833 1.00 85.06 98 PRO A C 1
ATOM 743 O O . PRO A 1 98 ? -16.523 -12.520 5.763 1.00 85.06 98 PRO A O 1
ATOM 746 N N . ARG A 1 99 ? -16.282 -14.386 6.993 1.00 84.94 99 ARG A N 1
ATOM 747 C CA . ARG A 1 99 ? -16.655 -13.779 8.274 1.00 84.94 99 ARG A CA 1
ATOM 748 C C . ARG A 1 99 ? -15.684 -12.679 8.704 1.00 84.94 99 ARG A C 1
ATOM 750 O O . ARG A 1 99 ? -16.127 -11.597 9.070 1.00 84.94 99 ARG A O 1
ATOM 757 N N . GLN A 1 100 ? -14.376 -12.937 8.665 1.00 87.69 100 GLN A N 1
ATOM 758 C CA . GLN A 1 100 ? -13.365 -11.933 9.026 1.00 87.69 100 GLN A CA 1
ATOM 759 C C . GLN A 1 100 ? -13.432 -10.715 8.101 1.00 87.69 100 GLN A C 1
ATOM 761 O O . GLN A 1 100 ? -13.332 -9.589 8.575 1.00 87.69 100 GLN A O 1
ATOM 766 N N . ARG A 1 101 ? -13.663 -10.927 6.800 1.00 87.06 101 ARG A N 1
ATOM 767 C CA . ARG A 1 101 ? -13.835 -9.841 5.821 1.00 87.06 101 ARG A CA 1
ATOM 768 C C . ARG A 1 101 ? -15.030 -8.953 6.174 1.00 87.06 101 ARG A C 1
ATOM 770 O O . ARG A 1 101 ? -14.867 -7.743 6.283 1.00 87.06 101 ARG A O 1
ATOM 777 N N . ALA A 1 102 ? -16.190 -9.554 6.446 1.00 84.62 102 ALA A N 1
ATOM 778 C CA . ALA A 1 102 ? -17.388 -8.816 6.849 1.00 84.62 102 ALA A CA 1
ATOM 779 C C . ALA A 1 102 ? -17.176 -8.027 8.153 1.00 84.62 102 ALA A C 1
ATOM 781 O O . ALA A 1 102 ? -17.567 -6.866 8.252 1.00 84.62 102 ALA A O 1
ATOM 782 N N . ILE A 1 103 ? -16.508 -8.634 9.140 1.00 85.62 103 ILE A N 1
ATOM 783 C CA . ILE A 1 103 ? -16.167 -7.959 10.396 1.00 85.62 103 ILE A CA 1
ATOM 784 C C . ILE A 1 103 ? -15.245 -6.761 10.140 1.00 85.62 103 ILE A C 1
ATOM 786 O O . ILE A 1 103 ? -15.504 -5.686 10.666 1.00 85.62 103 ILE A O 1
ATOM 790 N N . LEU A 1 104 ? -14.198 -6.904 9.323 1.00 87.94 104 LEU A N 1
ATOM 791 C CA . LEU A 1 104 ? -13.288 -5.797 9.007 1.00 87.94 104 LEU A CA 1
ATOM 792 C C . LEU A 1 104 ? -13.998 -4.628 8.311 1.00 87.94 104 LEU A C 1
ATOM 794 O O . LEU A 1 104 ? -13.666 -3.475 8.581 1.00 87.94 104 LEU A O 1
ATOM 798 N N . GLU A 1 105 ? -14.986 -4.908 7.461 1.00 86.38 105 GLU A N 1
ATOM 799 C CA . GLU A 1 105 ? -15.825 -3.871 6.852 1.00 86.38 105 GLU A CA 1
ATOM 800 C C . GLU A 1 105 ? -16.708 -3.161 7.889 1.00 86.38 105 GLU A C 1
ATOM 802 O O . GLU A 1 105 ? -16.761 -1.930 7.891 1.00 86.38 105 GLU A O 1
ATOM 807 N N . LEU A 1 106 ? -17.326 -3.903 8.821 1.00 85.31 106 LEU A N 1
ATOM 808 C CA . LEU A 1 106 ? -18.123 -3.329 9.919 1.00 85.31 106 LEU A CA 1
ATOM 809 C C . LEU A 1 106 ? -17.335 -2.312 10.745 1.00 85.31 106 LEU A C 1
ATOM 811 O O . LEU A 1 106 ? -17.885 -1.289 11.147 1.00 85.31 106 LEU A O 1
ATOM 815 N N . LEU A 1 107 ? -16.041 -2.550 10.966 1.00 88.00 107 LEU A N 1
ATOM 816 C CA . LEU A 1 107 ? -15.197 -1.648 11.756 1.00 88.00 107 LEU A CA 1
ATOM 817 C C . LEU A 1 107 ? -15.052 -0.251 11.145 1.00 88.00 107 LEU A C 1
ATOM 819 O O . LEU A 1 107 ? -14.666 0.697 11.842 1.00 88.00 107 LEU A O 1
ATOM 823 N N . LEU A 1 108 ? -15.322 -0.118 9.845 1.00 88.12 108 LEU A N 1
ATOM 824 C CA . LEU A 1 108 ? -15.294 1.154 9.134 1.00 88.12 108 LEU A CA 1
ATOM 825 C C . LEU A 1 108 ? -16.628 1.900 9.220 1.00 88.12 108 LEU A C 1
ATOM 827 O O . LEU A 1 108 ? -16.654 3.089 8.897 1.00 88.12 108 LEU A O 1
ATOM 831 N N . GLU A 1 109 ? -17.717 1.248 9.625 1.00 86.62 109 GLU A N 1
ATOM 832 C CA . GLU A 1 109 ? -19.036 1.864 9.764 1.00 86.62 109 GLU A CA 1
ATOM 833 C C . GLU A 1 109 ? -19.190 2.605 11.092 1.00 86.62 109 GLU A C 1
ATOM 835 O O . GLU A 1 109 ? -18.596 2.246 12.108 1.00 86.62 109 GLU A O 1
ATOM 840 N N . VAL A 1 110 ? -19.966 3.689 11.072 1.00 85.88 110 VAL A N 1
ATOM 841 C CA . VAL A 1 110 ? -20.311 4.445 12.281 1.00 85.88 110 VAL A CA 1
ATOM 842 C C . VAL A 1 110 ? -21.675 3.944 12.756 1.00 85.88 110 VAL A C 1
ATOM 844 O O . VAL A 1 110 ? -22.650 4.143 12.034 1.00 85.88 110 VAL A O 1
ATOM 847 N N . PRO A 1 111 ? -21.764 3.290 13.930 1.00 80.88 111 PRO A N 1
ATOM 848 C CA . PRO A 1 111 ? -23.041 2.814 14.454 1.00 80.88 111 PRO A CA 1
ATOM 849 C C . PRO A 1 111 ? -24.039 3.953 14.697 1.00 80.88 111 PRO A C 1
ATOM 851 O O . PRO A 1 111 ? -23.640 5.082 15.001 1.00 80.88 111 PRO A O 1
ATOM 854 N N . ASP A 1 112 ? -25.336 3.643 14.645 1.00 79.75 112 ASP A N 1
ATOM 855 C CA . ASP A 1 112 ? -26.399 4.611 14.930 1.00 79.75 112 ASP A CA 1
ATOM 856 C C . ASP A 1 112 ? -26.216 5.232 16.327 1.00 79.75 112 ASP A C 1
ATOM 858 O O . ASP A 1 112 ? -26.057 4.539 17.335 1.00 79.75 112 ASP A O 1
ATOM 862 N N . GLY A 1 113 ? -26.207 6.566 16.388 1.00 82.75 113 GLY A N 1
ATOM 863 C CA . GLY A 1 113 ? -25.977 7.320 17.626 1.00 82.75 113 GLY A CA 1
ATOM 864 C C . GLY A 1 113 ? -24.508 7.430 18.064 1.00 82.75 113 GLY A C 1
ATOM 865 O O . GLY A 1 113 ? -24.223 8.100 19.059 1.00 82.75 113 GLY A O 1
ATOM 866 N N . ALA A 1 114 ? -23.560 6.836 17.331 1.00 84.31 114 ALA A N 1
ATOM 867 C CA . ALA A 1 114 ? -22.130 7.008 17.565 1.00 84.31 114 ALA A CA 1
ATOM 868 C C . ALA A 1 114 ? -21.544 8.157 16.724 1.00 84.31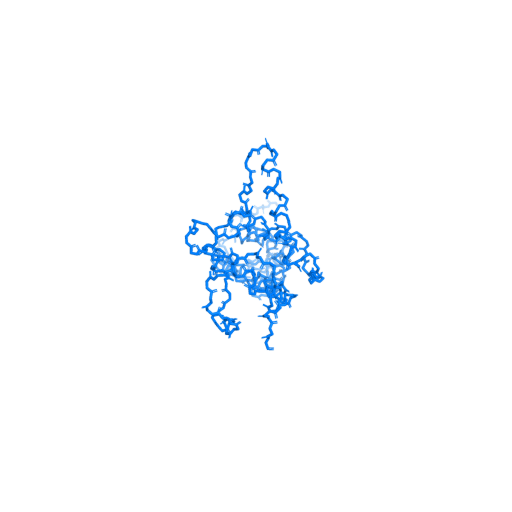 114 ALA A C 1
ATOM 870 O O . ALA A 1 114 ? -22.035 8.504 15.655 1.00 84.31 114 ALA A O 1
ATOM 871 N N . ARG A 1 115 ? -20.446 8.753 17.209 1.00 83.94 115 ARG A N 1
ATOM 872 C CA . ARG A 1 115 ? -19.693 9.801 16.485 1.00 83.94 115 ARG A CA 1
ATOM 873 C C . ARG A 1 115 ? -18.469 9.270 15.732 1.00 83.94 115 ARG A C 1
ATOM 875 O O . ARG A 1 115 ? -17.823 10.025 15.013 1.00 83.94 115 ARG A O 1
ATOM 882 N N . ALA A 1 116 ? -18.102 8.011 15.952 1.00 85.38 116 ALA A N 1
ATOM 883 C CA . ALA A 1 116 ? -16.900 7.391 15.409 1.00 85.38 116 ALA A CA 1
ATOM 884 C C . ALA A 1 116 ? -17.127 5.889 15.210 1.00 85.38 116 ALA A C 1
ATOM 886 O O . ALA A 1 116 ? -17.892 5.285 15.963 1.00 85.38 116 ALA A O 1
ATOM 887 N N . SER A 1 117 ? -16.444 5.306 14.223 1.00 88.38 117 SER A N 1
ATOM 888 C CA . SER A 1 117 ? -16.452 3.861 13.995 1.00 88.38 117 SER A CA 1
ATOM 889 C C . SER A 1 117 ? -15.686 3.105 15.085 1.00 88.38 117 SER A C 1
ATOM 891 O O . SER A 1 117 ? -14.894 3.695 15.833 1.00 88.38 117 SER A O 1
ATOM 893 N N . ASP A 1 118 ? -15.880 1.787 15.152 1.00 88.06 118 ASP A N 1
ATOM 894 C CA . ASP A 1 118 ? -15.139 0.918 16.074 1.00 88.06 118 ASP A CA 1
ATOM 895 C C . ASP A 1 118 ? -13.625 0.996 15.831 1.00 88.06 118 ASP A C 1
ATOM 897 O O . ASP A 1 118 ? -12.858 1.141 16.786 1.00 88.06 118 ASP A O 1
ATOM 901 N N . LEU A 1 119 ? -13.190 1.021 14.563 1.00 88.56 119 LEU A N 1
ATOM 902 C CA . LEU A 1 119 ? -11.776 1.195 14.222 1.00 88.56 119 LEU A CA 1
ATOM 903 C C . LEU A 1 119 ? -11.210 2.506 14.782 1.00 88.56 119 LEU A C 1
ATOM 905 O O . LEU A 1 119 ? -10.121 2.518 15.356 1.00 88.56 119 LEU A O 1
ATOM 909 N N . GLU A 1 120 ? -11.944 3.612 14.643 1.00 89.06 120 GLU A N 1
ATOM 910 C CA . GLU A 1 120 ? -11.502 4.923 15.121 1.00 89.06 120 GLU A CA 1
ATOM 911 C C . GLU A 1 120 ? -11.468 4.985 16.656 1.00 89.06 120 GLU A C 1
ATOM 913 O O . GLU A 1 120 ? -10.546 5.576 17.231 1.00 89.06 120 GLU A O 1
ATOM 918 N N . ARG A 1 121 ? -12.424 4.328 17.334 1.00 88.56 121 ARG A N 1
ATOM 919 C CA . ARG A 1 121 ? -12.406 4.156 18.795 1.00 88.56 121 ARG A CA 1
ATOM 920 C C . ARG A 1 121 ? -11.169 3.384 19.232 1.00 88.56 121 ARG A C 1
ATOM 922 O O . ARG A 1 121 ? -10.481 3.809 20.163 1.00 88.56 121 ARG A O 1
ATOM 929 N N . TRP A 1 122 ? -10.881 2.261 18.578 1.00 88.81 122 TRP A N 1
ATOM 930 C CA . TRP A 1 122 ? -9.708 1.463 18.895 1.00 88.81 122 TRP A CA 1
ATOM 931 C C . TRP A 1 122 ? -8.446 2.280 18.663 1.00 88.81 122 TRP A C 1
ATOM 933 O O . TRP A 1 122 ? -7.679 2.468 19.592 1.00 88.81 122 TRP A O 1
ATOM 943 N N . ARG A 1 123 ? -8.254 2.878 17.494 1.00 87.25 123 ARG A N 1
ATOM 944 C CA . ARG A 1 123 ? -7.043 3.638 17.152 1.00 87.25 123 ARG A CA 1
ATOM 945 C C . ARG A 1 123 ? -6.655 4.706 18.185 1.00 87.25 123 ARG A C 1
ATOM 947 O O . ARG A 1 123 ? -5.475 4.829 18.501 1.00 87.25 123 ARG A O 1
ATOM 954 N N . LYS A 1 124 ? -7.629 5.446 18.729 1.00 83.38 124 LYS A N 1
ATOM 955 C CA . LYS A 1 124 ? -7.389 6.545 19.684 1.00 83.38 124 LYS A CA 1
ATOM 956 C C . LYS A 1 124 ? -7.056 6.079 21.102 1.00 83.38 124 LYS A C 1
ATOM 958 O O . LYS A 1 124 ? -6.260 6.732 21.766 1.00 83.38 124 LYS A O 1
ATOM 963 N N . GLY A 1 125 ? -7.615 4.951 21.543 1.00 75.62 125 GLY A N 1
ATOM 964 C CA . GLY A 1 125 ? -7.408 4.419 22.893 1.00 75.62 125 GLY A CA 1
ATOM 965 C C . GLY A 1 125 ? -7.797 5.378 24.037 1.00 75.62 125 GLY A C 1
ATOM 966 O O . GLY A 1 125 ? -8.185 6.525 23.813 1.00 75.62 125 GLY A O 1
ATOM 967 N N . PRO A 1 126 ? -7.750 4.914 25.296 1.00 77.31 126 PRO A N 1
ATOM 968 C CA . PRO A 1 126 ? -7.899 5.791 26.454 1.00 77.31 126 PRO A CA 1
ATOM 969 C C . PRO A 1 126 ? -6.632 6.638 26.670 1.00 77.31 126 PRO A C 1
ATOM 971 O O . PRO A 1 126 ? -5.521 6.129 26.566 1.00 77.31 126 PRO A O 1
ATOM 974 N N . SER A 1 127 ? -6.793 7.925 26.995 1.00 77.19 127 SER A N 1
ATOM 975 C CA . SER A 1 127 ? -5.697 8.911 27.015 1.00 77.19 127 SER A CA 1
ATOM 976 C C . SER A 1 127 ? -5.032 9.148 28.378 1.00 77.19 127 SER A C 1
ATOM 978 O O . SER A 1 127 ? -3.976 9.768 28.431 1.00 77.19 127 SER A O 1
ATOM 980 N N . VAL A 1 128 ? -5.629 8.686 29.483 1.00 82.56 128 VAL A N 1
ATOM 981 C CA . VAL A 1 128 ? -5.148 8.967 30.852 1.00 82.56 128 VAL A CA 1
ATOM 982 C C . VAL A 1 128 ? -5.029 7.673 31.651 1.00 82.56 128 VAL A C 1
ATOM 984 O O . VAL A 1 128 ? -5.942 6.848 31.620 1.00 82.56 128 VAL A O 1
ATOM 987 N N . ALA A 1 129 ? -3.951 7.499 32.413 1.00 81.75 129 ALA A N 1
ATOM 988 C CA . ALA A 1 129 ? -3.807 6.358 33.314 1.00 81.75 129 ALA A CA 1
ATOM 989 C C . ALA A 1 129 ? -4.790 6.474 34.496 1.00 81.75 129 ALA A C 1
ATOM 991 O O . ALA A 1 129 ? -4.689 7.373 35.325 1.00 81.75 129 ALA A O 1
ATOM 992 N N . SER A 1 130 ? -5.777 5.578 34.555 1.00 91.12 130 SER A N 1
ATOM 993 C CA . SER A 1 130 ? -6.702 5.423 35.686 1.00 91.12 130 SER A CA 1
ATOM 994 C C . SER A 1 130 ? -7.271 4.004 35.699 1.00 91.12 130 SER A C 1
ATOM 996 O O . SER A 1 130 ? -7.301 3.357 34.652 1.00 91.12 130 SER A O 1
ATOM 998 N N . GLY A 1 131 ? -7.783 3.531 36.841 1.00 90.88 131 GLY A N 1
ATOM 999 C CA . GLY A 1 131 ? -8.410 2.202 36.931 1.00 90.88 131 GLY A CA 1
ATOM 1000 C C . GLY A 1 131 ? -9.544 2.000 35.914 1.00 90.88 131 GLY A C 1
ATOM 1001 O O . GLY A 1 131 ? -9.571 0.999 35.205 1.00 90.88 131 GLY A O 1
ATOM 1002 N N . LYS A 1 132 ? -10.412 3.007 35.734 1.00 89.19 132 LYS A N 1
ATOM 1003 C CA . LYS A 1 132 ? -11.488 2.974 34.722 1.00 89.19 132 LYS A CA 1
ATOM 1004 C C . LYS A 1 132 ? -10.953 2.928 33.287 1.00 89.19 132 LYS A C 1
ATOM 1006 O O . LYS A 1 132 ? -11.566 2.328 32.410 1.00 89.19 132 LYS A O 1
ATOM 1011 N N . ASN A 1 133 ? -9.829 3.588 33.013 1.00 89.88 133 ASN A N 1
ATOM 1012 C CA . ASN A 1 133 ? -9.218 3.557 31.685 1.00 89.88 133 ASN A CA 1
ATOM 1013 C C . ASN A 1 133 ? -8.434 2.264 31.432 1.00 89.88 133 ASN A C 1
ATOM 1015 O O . ASN A 1 133 ? -8.370 1.835 30.282 1.00 89.88 133 ASN A O 1
ATOM 1019 N N . LEU A 1 134 ? -7.914 1.615 32.478 1.00 90.25 134 LEU A N 1
ATOM 1020 C CA . LEU A 1 134 ? -7.372 0.260 32.390 1.00 90.25 134 LEU A CA 1
ATOM 1021 C C . LEU A 1 134 ? -8.473 -0.741 32.026 1.00 90.25 134 LEU A C 1
ATOM 1023 O O . LEU A 1 134 ? -8.298 -1.510 31.088 1.00 90.25 134 LEU A O 1
ATOM 1027 N N . GLU A 1 135 ? -9.633 -0.672 32.684 1.00 92.06 135 GLU A N 1
ATOM 1028 C CA . GLU A 1 135 ? -10.799 -1.497 32.340 1.00 92.06 135 GLU A CA 1
ATOM 1029 C C . GLU A 1 135 ? -11.197 -1.315 30.865 1.00 92.06 135 GLU A C 1
ATOM 1031 O O . GLU A 1 135 ? -11.300 -2.289 30.121 1.00 92.06 135 GLU A O 1
ATOM 1036 N N . LYS A 1 136 ? -11.307 -0.066 30.389 1.00 89.31 136 LYS A N 1
ATOM 1037 C CA . LYS A 1 136 ? -11.572 0.231 28.968 1.00 89.31 136 LYS A CA 1
ATOM 1038 C C . LYS A 1 136 ? -10.496 -0.316 28.027 1.00 89.31 136 LYS A C 1
ATOM 1040 O O . LYS A 1 136 ? -10.822 -0.763 26.929 1.00 89.31 136 LYS A O 1
ATOM 1045 N N . ALA A 1 137 ? -9.223 -0.257 28.419 1.00 89.88 137 ALA A N 1
ATOM 1046 C CA . ALA A 1 137 ? -8.125 -0.797 27.623 1.00 89.88 137 ALA A CA 1
ATOM 1047 C C . ALA A 1 137 ? -8.199 -2.329 27.520 1.00 89.88 137 ALA A C 1
ATOM 1049 O O . ALA A 1 137 ? -7.986 -2.865 26.434 1.00 89.88 137 ALA A O 1
ATOM 1050 N N . LEU A 1 138 ? -8.557 -3.019 28.607 1.00 91.81 138 LEU A N 1
ATOM 1051 C CA . LEU A 1 138 ? -8.749 -4.471 28.624 1.00 91.81 138 LEU A CA 1
ATOM 1052 C C . LEU A 1 138 ? -9.962 -4.894 27.791 1.00 91.81 138 LEU A C 1
ATOM 1054 O O . LEU A 1 138 ? -9.843 -5.813 26.986 1.00 91.81 138 LEU A O 1
ATOM 1058 N N . VAL A 1 139 ? -11.089 -4.184 27.905 1.00 91.06 139 VAL A N 1
ATOM 1059 C CA . VAL A 1 139 ? -12.266 -4.416 27.049 1.00 91.06 139 VAL A CA 1
ATOM 1060 C C . VAL A 1 139 ? -11.896 -4.245 25.579 1.00 91.06 139 VAL A C 1
ATOM 1062 O O . VAL A 1 139 ? -12.179 -5.120 24.769 1.00 91.06 139 VAL A O 1
ATOM 1065 N N . ARG A 1 140 ? -11.181 -3.169 25.229 1.00 90.56 140 ARG A N 1
ATOM 1066 C CA . ARG A 1 140 ? -10.676 -2.967 23.865 1.00 90.56 140 ARG A CA 1
ATOM 1067 C C . ARG A 1 140 ? -9.767 -4.115 23.415 1.00 90.56 140 ARG A C 1
ATOM 1069 O O . ARG A 1 140 ? -9.877 -4.555 22.275 1.00 90.56 140 ARG A O 1
ATOM 1076 N N . ALA A 1 141 ? -8.850 -4.575 24.265 1.00 90.81 141 ALA A N 1
ATOM 1077 C CA . ALA A 1 141 ? -7.970 -5.691 23.928 1.00 90.81 141 ALA A CA 1
ATOM 1078 C C . ALA A 1 141 ? -8.780 -6.970 23.666 1.00 90.81 141 ALA A C 1
ATOM 1080 O O . ALA A 1 141 ? -8.536 -7.648 22.674 1.00 90.81 141 ALA A O 1
ATOM 1081 N N . GLN A 1 142 ? -9.791 -7.247 24.492 1.00 92.00 142 GLN A N 1
ATOM 1082 C CA . GLN A 1 142 ? -10.712 -8.363 24.294 1.00 92.00 142 GLN A CA 1
ATOM 1083 C C . GLN A 1 142 ? -11.517 -8.227 22.991 1.00 92.00 142 GLN A C 1
ATOM 1085 O O . GLN A 1 142 ? -11.672 -9.217 22.282 1.00 92.00 142 GLN A O 1
ATOM 1090 N N . GLU A 1 143 ? -11.997 -7.028 22.645 1.00 90.19 143 GLU A N 1
ATOM 1091 C CA . GLU A 1 143 ? -12.684 -6.763 21.371 1.00 90.19 143 GLU A CA 1
ATOM 1092 C C . GLU A 1 143 ? -11.775 -7.059 20.167 1.00 90.19 143 GLU A C 1
ATOM 1094 O O . GLU A 1 143 ? -12.201 -7.735 19.234 1.00 90.19 143 GLU A O 1
ATOM 1099 N N . ILE A 1 144 ? -10.516 -6.605 20.209 1.00 89.88 144 ILE A N 1
ATOM 1100 C CA . ILE A 1 144 ? -9.533 -6.821 19.135 1.00 89.88 144 ILE A CA 1
ATOM 1101 C C . ILE A 1 144 ? -9.167 -8.305 19.010 1.00 89.88 144 ILE A C 1
ATOM 1103 O O . ILE A 1 144 ? -9.147 -8.841 17.903 1.00 89.88 144 ILE A O 1
ATOM 1107 N N . LEU A 1 145 ? -8.902 -8.983 20.131 1.00 88.56 145 LEU A N 1
ATOM 1108 C CA . LEU A 1 145 ? -8.609 -10.421 20.146 1.00 88.56 145 LEU A CA 1
ATOM 1109 C C . LEU A 1 145 ? -9.818 -11.243 19.675 1.00 88.56 145 LEU A C 1
ATOM 1111 O O . LEU A 1 145 ? -9.663 -12.230 18.962 1.00 88.56 145 LEU A O 1
ATOM 1115 N N . GLY A 1 146 ? -11.035 -10.797 19.994 1.00 88.44 146 GLY A N 1
ATOM 1116 C CA . GLY A 1 146 ? -12.283 -11.434 19.574 1.00 88.44 146 GLY A CA 1
ATOM 1117 C C . GLY A 1 146 ? -12.526 -11.446 18.060 1.00 88.44 146 GLY A C 1
ATOM 1118 O O . GLY A 1 146 ? -13.416 -12.163 17.601 1.00 88.44 146 GLY A O 1
ATOM 1119 N N . LEU A 1 147 ? -11.743 -10.702 17.269 1.00 86.25 147 LEU A N 1
ATOM 1120 C CA . LEU A 1 147 ? -11.810 -10.742 15.804 1.00 86.25 147 LEU A CA 1
ATOM 1121 C C . LEU A 1 147 ? -11.225 -12.030 15.216 1.00 86.25 147 LEU A C 1
ATOM 1123 O O . LEU A 1 147 ? -11.505 -12.347 14.059 1.00 86.25 147 LEU A O 1
ATOM 1127 N N . GLY A 1 148 ? -10.400 -12.752 15.983 1.00 86.62 148 GLY A N 1
ATOM 1128 C CA . GLY A 1 148 ? -9.737 -13.971 15.522 1.00 86.62 148 GLY A CA 1
ATOM 1129 C C . GLY A 1 148 ? -8.752 -13.728 14.374 1.00 86.62 148 GLY A C 1
ATOM 1130 O O . GLY A 1 148 ? -8.574 -14.600 13.524 1.00 86.62 148 GLY A O 1
ATOM 1131 N N . LEU A 1 149 ? -8.179 -12.521 14.280 1.00 86.50 149 LEU A N 1
ATOM 1132 C CA . LEU A 1 149 ? -7.164 -12.178 13.272 1.00 86.50 149 LEU A CA 1
ATOM 1133 C C . LEU A 1 149 ? -5.762 -12.660 13.669 1.00 86.50 149 LEU A C 1
ATOM 1135 O O . LEU A 1 149 ? -4.894 -12.789 12.815 1.00 86.50 149 LEU A O 1
ATOM 1139 N N . ASP A 1 150 ? -5.552 -12.955 14.949 1.00 83.94 150 ASP A N 1
ATOM 1140 C CA . ASP A 1 150 ? -4.329 -13.528 15.516 1.00 83.94 150 ASP A CA 1
ATOM 1141 C C . ASP A 1 150 ? -4.035 -14.941 14.988 1.00 83.94 150 ASP A C 1
ATOM 1143 O O . ASP A 1 150 ? -2.876 -15.319 14.834 1.00 83.94 150 ASP A O 1
ATOM 1147 N N . ALA A 1 151 ? -5.078 -15.699 14.641 1.00 83.19 151 ALA A N 1
ATOM 1148 C CA . ALA A 1 151 ? -4.955 -17.031 14.053 1.00 83.19 151 ALA A CA 1
ATOM 1149 C C . ALA A 1 151 ? -4.686 -17.020 12.533 1.00 83.19 151 ALA A C 1
ATOM 1151 O O . ALA A 1 151 ? -4.449 -18.079 11.940 1.00 83.19 151 ALA A O 1
ATOM 1152 N N . VAL A 1 152 ? -4.736 -15.854 11.875 1.00 86.19 152 VAL A N 1
ATOM 1153 C CA . VAL A 1 152 ? -4.542 -15.750 10.422 1.00 86.19 152 VAL A CA 1
ATOM 1154 C C . VAL A 1 152 ? -3.066 -15.935 10.092 1.00 86.19 152 VAL A C 1
ATOM 1156 O O . VAL A 1 152 ? -2.215 -15.115 10.436 1.00 86.19 152 VAL A O 1
ATOM 1159 N N . LYS A 1 153 ? -2.761 -17.015 9.370 1.00 86.25 153 LYS A N 1
ATOM 1160 C CA . LYS A 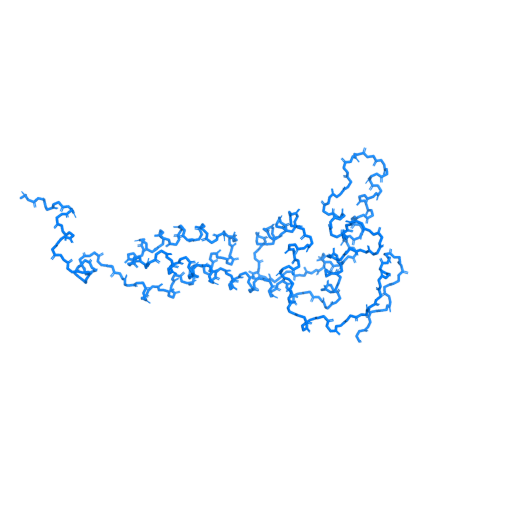1 153 ? -1.424 -17.237 8.823 1.00 86.25 153 LYS A CA 1
ATOM 1161 C C . LYS A 1 153 ? -1.229 -16.348 7.605 1.00 86.25 153 LYS A C 1
ATOM 1163 O O . LYS A 1 153 ? -1.968 -16.440 6.629 1.00 86.25 153 LYS A O 1
ATOM 1168 N N . LEU A 1 154 ? -0.223 -15.490 7.683 1.00 85.88 154 LEU A N 1
ATOM 1169 C CA . LEU A 1 154 ? 0.156 -14.614 6.585 1.00 85.88 154 LEU A CA 1
ATOM 1170 C C . LEU A 1 154 ? 0.731 -15.437 5.422 1.00 85.88 154 LEU A C 1
ATOM 1172 O O . LEU A 1 154 ? 1.407 -16.439 5.679 1.00 85.88 154 LEU A O 1
ATOM 1176 N N . PRO A 1 155 ? 0.509 -15.017 4.164 1.00 87.88 155 PRO A N 1
ATOM 1177 C CA . PRO A 1 155 ? 1.134 -15.670 3.024 1.00 87.88 155 PRO A CA 1
ATOM 1178 C C . PRO A 1 155 ? 2.668 -15.604 3.139 1.00 87.88 155 PRO A C 1
ATOM 1180 O O . PRO A 1 155 ? 3.195 -14.531 3.459 1.00 87.88 155 PRO A O 1
ATOM 1183 N N . PRO A 1 156 ? 3.402 -16.706 2.889 1.00 87.19 156 PRO A N 1
ATOM 1184 C CA . PRO A 1 156 ? 4.858 -16.757 3.055 1.00 87.19 156 PRO A CA 1
ATOM 1185 C C . PRO A 1 156 ? 5.610 -15.764 2.154 1.00 87.19 156 PRO A C 1
ATOM 1187 O O . PRO A 1 156 ? 6.708 -15.322 2.490 1.00 87.19 156 PRO A O 1
ATOM 1190 N N . GLU A 1 157 ? 5.021 -15.380 1.024 1.00 88.69 157 GLU A N 1
ATOM 1191 C CA . GLU A 1 157 ? 5.560 -14.405 0.080 1.00 88.69 157 GLU A CA 1
ATOM 1192 C C . GLU A 1 157 ? 5.482 -12.949 0.575 1.00 88.69 157 GLU A C 1
ATOM 1194 O O . GLU A 1 157 ? 6.222 -12.090 0.081 1.00 88.69 157 GLU A O 1
ATOM 1199 N N . VAL A 1 158 ? 4.616 -12.647 1.551 1.00 89.12 158 VAL A N 1
ATOM 1200 C CA . VAL A 1 158 ? 4.443 -11.289 2.079 1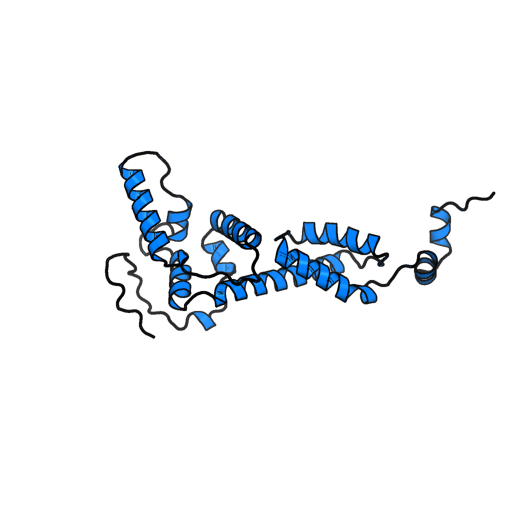.00 89.12 158 VAL A CA 1
ATOM 1201 C C . VAL A 1 158 ? 5.442 -11.024 3.200 1.00 89.12 158 VAL A C 1
ATOM 1203 O O . VAL A 1 158 ? 5.396 -11.600 4.285 1.00 89.12 158 VAL A O 1
ATOM 1206 N N . ARG A 1 159 ? 6.340 -10.066 2.968 1.00 88.75 159 ARG A N 1
ATOM 1207 C CA . ARG A 1 159 ? 7.370 -9.686 3.945 1.00 88.75 159 ARG A CA 1
ATOM 1208 C C . ARG A 1 159 ? 6.764 -8.903 5.111 1.00 88.75 159 ARG A C 1
ATOM 1210 O O . ARG A 1 159 ? 6.018 -7.949 4.898 1.00 88.75 159 ARG A O 1
ATOM 1217 N N . TYR A 1 160 ? 7.190 -9.211 6.339 1.00 87.12 160 TYR A N 1
ATOM 1218 C CA . TYR A 1 160 ? 6.711 -8.548 7.565 1.00 87.12 160 TYR A CA 1
ATOM 1219 C C . TYR A 1 160 ? 6.802 -7.015 7.515 1.00 87.12 160 TYR A C 1
ATOM 1221 O O . TYR A 1 160 ? 5.882 -6.320 7.937 1.00 87.12 160 TYR A O 1
ATOM 1229 N N . ARG A 1 161 ? 7.868 -6.463 6.919 1.00 89.25 161 ARG A N 1
ATOM 1230 C CA . ARG A 1 161 ? 8.009 -5.011 6.719 1.00 89.25 161 ARG A CA 1
ATOM 1231 C C . ARG A 1 161 ? 6.798 -4.398 6.005 1.00 89.25 161 ARG A C 1
ATOM 1233 O O . ARG A 1 161 ? 6.331 -3.343 6.419 1.00 89.25 161 ARG A O 1
ATOM 1240 N N . ARG A 1 162 ? 6.254 -5.073 4.986 1.00 90.69 162 ARG A N 1
ATOM 1241 C CA . ARG A 1 162 ? 5.090 -4.588 4.227 1.00 90.69 162 ARG A CA 1
ATOM 1242 C C . ARG A 1 162 ? 3.842 -4.514 5.098 1.00 90.69 162 ARG A C 1
ATOM 1244 O O . ARG A 1 162 ? 3.081 -3.559 4.987 1.00 90.69 162 ARG A O 1
ATOM 1251 N N . LEU A 1 163 ? 3.676 -5.472 6.006 1.00 89.69 163 LEU A N 1
ATOM 1252 C CA . LEU A 1 163 ? 2.590 -5.456 6.984 1.00 89.69 163 LEU A CA 1
ATOM 1253 C C . LEU A 1 163 ? 2.728 -4.303 7.967 1.00 89.69 163 LEU A C 1
ATOM 1255 O O . LEU A 1 163 ? 1.744 -3.628 8.249 1.00 89.69 163 LEU A O 1
ATOM 1259 N N . VAL A 1 164 ? 3.942 -4.036 8.448 1.00 90.12 164 VAL A N 1
ATOM 1260 C CA . VAL A 1 164 ? 4.200 -2.894 9.333 1.00 90.12 164 VAL A CA 1
ATOM 1261 C C . VAL A 1 164 ? 3.875 -1.574 8.629 1.00 90.12 164 VAL A C 1
ATOM 1263 O O . VAL A 1 164 ? 3.273 -0.693 9.240 1.00 90.12 164 VAL A O 1
ATOM 1266 N N . ASP A 1 165 ? 4.220 -1.430 7.349 1.00 89.81 165 ASP A N 1
ATOM 1267 C CA . ASP A 1 165 ? 3.899 -0.225 6.577 1.00 89.81 165 ASP A CA 1
ATOM 1268 C C . ASP A 1 165 ? 2.382 -0.036 6.411 1.00 89.81 165 ASP A C 1
ATOM 1270 O O . ASP A 1 165 ? 1.870 1.065 6.629 1.00 89.81 165 ASP A O 1
ATOM 1274 N N . LEU A 1 166 ? 1.647 -1.112 6.102 1.00 89.19 166 LEU A N 1
ATOM 1275 C CA . LEU A 1 166 ? 0.182 -1.091 6.033 1.00 89.19 166 LEU A CA 1
ATOM 1276 C C . LEU A 1 166 ? -0.452 -0.787 7.398 1.00 89.19 166 LEU A C 1
ATOM 1278 O O . LEU A 1 166 ? -1.388 0.006 7.474 1.00 89.19 166 LEU A O 1
ATOM 1282 N N . ALA A 1 167 ? 0.082 -1.349 8.484 1.00 89.81 167 ALA A N 1
ATOM 1283 C CA . ALA A 1 167 ? -0.385 -1.076 9.839 1.00 89.81 167 ALA A CA 1
ATOM 1284 C C . ALA A 1 167 ? -0.163 0.394 10.226 1.00 89.81 167 ALA A C 1
ATOM 1286 O O . ALA A 1 167 ? -1.067 1.035 10.759 1.00 89.81 167 ALA A O 1
ATOM 1287 N N . ARG A 1 168 ? 1.006 0.967 9.906 1.00 90.00 168 ARG A N 1
ATOM 1288 C CA . ARG A 1 168 ? 1.287 2.399 10.112 1.00 90.00 168 ARG A CA 1
ATOM 1289 C C . ARG A 1 168 ? 0.321 3.279 9.329 1.00 90.00 168 ARG A C 1
ATOM 1291 O O . ARG A 1 168 ? -0.204 4.239 9.889 1.00 90.00 168 ARG A O 1
ATOM 1298 N N . TYR A 1 169 ? 0.060 2.939 8.066 1.00 88.50 169 TYR A N 1
ATOM 1299 C CA . TYR A 1 169 ? -0.942 3.634 7.262 1.00 88.50 169 TYR A CA 1
ATOM 1300 C C . TYR A 1 169 ? -2.332 3.550 7.910 1.00 88.50 169 TYR A C 1
ATOM 1302 O O . TYR A 1 169 ? -2.965 4.583 8.123 1.00 88.50 169 TYR A O 1
ATOM 1310 N N . GLY A 1 170 ? -2.771 2.355 8.315 1.00 88.81 170 GLY A N 1
ATOM 1311 C CA . GLY A 1 170 ? -4.055 2.138 8.989 1.00 88.81 170 GLY A CA 1
ATOM 1312 C C . GLY A 1 170 ? -4.197 2.894 10.315 1.00 88.81 170 GLY A C 1
ATOM 1313 O O . GLY A 1 170 ? -5.269 3.410 10.616 1.00 88.81 170 GLY A O 1
ATOM 1314 N N . MET A 1 171 ? -3.112 3.048 11.079 1.00 89.25 171 MET A N 1
ATOM 1315 C CA . MET A 1 171 ? -3.098 3.830 12.324 1.00 89.25 171 MET A CA 1
ATOM 1316 C C . MET A 1 171 ? -3.202 5.350 12.106 1.00 89.25 171 MET A C 1
ATOM 1318 O O . MET A 1 171 ? -3.555 6.079 13.039 1.00 89.25 171 MET A O 1
ATOM 1322 N N . GLY A 1 172 ? -2.901 5.842 10.901 1.00 87.06 172 GLY A N 1
ATOM 1323 C CA . GLY A 1 172 ? -3.034 7.253 10.525 1.00 87.06 172 GLY A CA 1
ATOM 1324 C C . GLY A 1 172 ? -4.270 7.572 9.677 1.00 87.06 172 GLY A C 1
ATOM 1325 O O . GLY A 1 172 ? -4.706 8.722 9.645 1.00 87.06 172 GLY A O 1
ATOM 1326 N N . ALA A 1 173 ? -4.836 6.580 8.989 1.00 87.31 173 ALA A N 1
ATOM 1327 C CA . ALA A 1 173 ? -5.938 6.762 8.053 1.00 87.31 173 ALA A CA 1
ATOM 1328 C C . ALA A 1 173 ? -7.305 6.831 8.754 1.00 87.31 173 ALA A C 1
ATOM 1330 O O . ALA A 1 173 ? -7.573 6.127 9.725 1.00 87.31 173 ALA A O 1
ATOM 1331 N N . THR A 1 174 ? -8.203 7.666 8.227 1.00 86.56 174 THR A N 1
ATOM 1332 C CA . THR A 1 174 ? -9.612 7.688 8.646 1.00 86.56 174 THR A CA 1
ATOM 1333 C C . THR A 1 174 ? -10.382 6.537 8.002 1.00 86.56 174 THR A C 1
ATOM 1335 O O . THR A 1 174 ? -9.999 6.050 6.935 1.00 86.56 174 THR A O 1
ATOM 1338 N N . ALA A 1 175 ? -11.523 6.151 8.581 1.00 83.62 175 ALA A N 1
ATOM 1339 C CA . ALA A 1 175 ? -12.405 5.147 7.978 1.00 83.62 175 ALA A CA 1
ATOM 1340 C C . ALA A 1 175 ? -12.776 5.501 6.522 1.00 83.62 175 ALA A C 1
ATOM 1342 O O . ALA A 1 175 ? -12.725 4.647 5.642 1.00 83.62 175 ALA A O 1
ATOM 1343 N N . THR A 1 176 ? -13.044 6.779 6.232 1.00 83.81 176 THR A N 1
ATOM 1344 C CA . THR A 1 176 ? -13.322 7.268 4.872 1.00 83.81 176 THR A CA 1
ATOM 1345 C C . THR A 1 176 ? -12.146 7.070 3.916 1.00 83.81 176 THR A C 1
ATOM 1347 O O . THR A 1 176 ? -12.356 6.715 2.759 1.00 83.81 176 THR A O 1
ATOM 1350 N N . ALA A 1 177 ? -10.909 7.297 4.369 1.00 86.62 177 ALA A N 1
ATOM 1351 C CA . ALA A 1 177 ? -9.722 7.062 3.551 1.00 86.62 177 ALA A CA 1
ATOM 1352 C C . ALA A 1 177 ? -9.528 5.566 3.272 1.00 86.62 177 ALA A C 1
ATOM 1354 O O . ALA A 1 177 ? -9.233 5.193 2.141 1.00 86.62 177 ALA A O 1
ATOM 1355 N N . LEU A 1 178 ? -9.760 4.717 4.276 1.00 86.38 178 LEU A N 1
ATOM 1356 C CA . LEU A 1 178 ? -9.657 3.264 4.143 1.00 86.38 178 LEU A CA 1
ATOM 1357 C C . LEU A 1 178 ? -10.712 2.684 3.195 1.00 86.38 178 LEU A C 1
ATOM 1359 O O . LEU A 1 178 ? -10.387 1.814 2.394 1.00 86.38 178 LEU A O 1
ATOM 1363 N N . ARG A 1 179 ? -11.940 3.220 3.193 1.00 83.44 179 ARG A N 1
ATOM 1364 C CA . ARG A 1 179 ? -13.004 2.805 2.257 1.00 83.44 179 ARG A CA 1
ATOM 1365 C C . ARG A 1 179 ? -12.646 3.008 0.785 1.00 83.44 179 ARG A C 1
ATOM 1367 O O . ARG A 1 179 ? -13.217 2.337 -0.062 1.00 83.44 179 ARG A O 1
ATOM 1374 N N . ARG A 1 180 ? -11.704 3.898 0.456 1.00 81.88 180 ARG A N 1
ATOM 1375 C CA . ARG A 1 180 ? -11.247 4.084 -0.935 1.00 81.88 180 ARG A CA 1
ATOM 1376 C C . ARG A 1 180 ? -10.466 2.884 -1.467 1.00 81.88 180 ARG A C 1
ATOM 1378 O O . ARG A 1 180 ? -10.354 2.742 -2.676 1.00 81.88 180 ARG A O 1
ATOM 1385 N N . HIS A 1 181 ? -9.957 2.041 -0.570 1.00 77.19 181 HIS A N 1
ATOM 1386 C CA . HIS A 1 181 ? -9.300 0.776 -0.902 1.00 77.19 181 HIS A CA 1
ATOM 1387 C C . HIS A 1 181 ? -10.266 -0.412 -0.842 1.00 77.19 181 HIS A C 1
ATOM 1389 O O . HIS A 1 181 ? -9.834 -1.551 -1.003 1.00 77.19 181 HIS A O 1
ATOM 1395 N N . ALA A 1 182 ? -11.556 -0.171 -0.567 1.00 63.88 182 ALA A N 1
ATOM 1396 C CA . ALA A 1 182 ? -12.542 -1.233 -0.507 1.00 63.88 182 ALA A CA 1
ATOM 1397 C C . ALA A 1 182 ? -12.760 -1.828 -1.907 1.00 63.88 182 ALA A C 1
ATOM 1399 O O . ALA A 1 182 ? -12.802 -1.098 -2.901 1.00 63.88 182 ALA A O 1
ATOM 1400 N N . PRO A 1 183 ? -12.913 -3.149 -1.994 1.00 56.38 183 PRO A N 1
ATOM 1401 C CA . PRO A 1 183 ? -13.130 -3.811 -3.265 1.00 56.38 183 PRO A CA 1
ATOM 1402 C C . PRO A 1 183 ? -14.525 -3.541 -3.860 1.00 56.38 183 PRO A C 1
ATOM 1404 O O . PRO A 1 183 ? -15.424 -3.098 -3.141 1.00 56.38 183 PRO A O 1
ATOM 1407 N N . PRO A 1 184 ? -14.731 -3.795 -5.169 1.00 49.75 184 PRO A N 1
ATOM 1408 C CA . PRO A 1 184 ? -15.979 -3.465 -5.859 1.00 49.75 184 PRO A CA 1
ATOM 1409 C C . PRO A 1 184 ? -17.206 -4.187 -5.276 1.00 49.75 184 PRO A C 1
ATOM 1411 O O . PRO A 1 184 ? -17.120 -5.336 -4.836 1.00 49.75 184 PRO A O 1
ATOM 1414 N N . ASP A 1 185 ? -18.376 -3.534 -5.369 1.00 52.34 185 ASP A N 1
ATOM 1415 C CA . ASP A 1 185 ? -19.670 -3.911 -4.757 1.00 52.34 185 ASP A CA 1
ATOM 1416 C C . ASP A 1 185 ? -20.116 -5.370 -4.962 1.00 52.34 185 ASP A C 1
ATOM 1418 O O . ASP A 1 185 ? -20.935 -5.887 -4.200 1.00 52.34 185 ASP A O 1
ATOM 1422 N N . SER A 1 186 ? -19.548 -6.073 -5.944 1.00 44.53 186 SER A N 1
ATOM 1423 C CA . SER A 1 186 ? -19.719 -7.516 -6.142 1.00 44.53 186 SER A CA 1
ATOM 1424 C C . SER A 1 186 ? -19.433 -8.370 -4.897 1.00 44.53 186 SER A C 1
ATOM 1426 O O . SER A 1 186 ? -19.974 -9.469 -4.796 1.00 44.53 186 SER A O 1
ATOM 1428 N N . TRP A 1 187 ? -18.639 -7.881 -3.937 1.00 49.88 187 TRP A N 1
ATOM 1429 C CA . TRP A 1 187 ? -18.290 -8.626 -2.718 1.00 49.88 187 TRP A CA 1
ATOM 1430 C C . TRP A 1 187 ? -19.242 -8.352 -1.536 1.00 49.88 187 TRP A C 1
ATOM 1432 O O . TRP A 1 187 ? -19.206 -9.083 -0.550 1.00 49.88 187 TRP A O 1
ATOM 1442 N N . ARG A 1 188 ? -20.176 -7.389 -1.657 1.00 48.75 188 ARG A N 1
ATOM 1443 C CA . ARG A 1 188 ? -21.177 -7.040 -0.620 1.00 48.75 188 ARG A CA 1
ATOM 1444 C C . ARG A 1 188 ? -22.399 -7.971 -0.565 1.00 48.75 188 ARG A C 1
ATOM 1446 O O . ARG A 1 188 ? -23.301 -7.749 0.240 1.00 48.75 188 ARG A O 1
ATOM 1453 N N . ARG A 1 189 ? -22.479 -8.999 -1.422 1.00 47.09 189 ARG A N 1
ATOM 1454 C CA . ARG A 1 189 ? -23.692 -9.832 -1.590 1.00 47.09 189 ARG A CA 1
ATOM 1455 C C . ARG A 1 189 ? -24.033 -10.756 -0.410 1.00 47.09 189 ARG A C 1
ATOM 1457 O O . ARG A 1 189 ? -25.118 -11.323 -0.421 1.00 47.09 189 ARG A O 1
ATOM 1464 N N . CYS A 1 190 ? -23.188 -10.867 0.615 1.00 39.56 190 CYS A N 1
ATOM 1465 C CA . CYS A 1 190 ? -23.413 -11.771 1.755 1.00 39.56 190 CYS A CA 1
ATOM 1466 C C . CYS A 1 190 ? -23.893 -11.067 3.045 1.00 39.56 190 CYS A C 1
ATOM 1468 O O . CYS A 1 190 ? -23.554 -11.510 4.139 1.00 39.56 190 CYS A O 1
ATOM 1470 N N . TRP A 1 191 ? -24.646 -9.963 2.954 1.00 38.28 191 TRP A N 1
ATOM 1471 C CA . TRP A 1 191 ? -24.930 -9.103 4.115 1.00 38.28 191 TRP A CA 1
ATOM 1472 C C . TRP A 1 191 ? -26.403 -9.064 4.577 1.00 38.28 191 TRP A C 1
ATOM 1474 O O . TRP A 1 191 ? -27.274 -8.759 3.758 1.00 38.28 191 TRP A O 1
ATOM 1484 N N . PRO A 1 192 ? -26.710 -9.216 5.886 1.00 37.50 192 PRO A N 1
ATOM 1485 C CA . PRO A 1 192 ? -28.006 -8.849 6.456 1.00 37.50 192 PRO A CA 1
ATOM 1486 C C . PRO A 1 192 ? -28.035 -7.385 6.945 1.00 37.50 192 PRO A C 1
ATOM 1488 O O . PRO A 1 192 ? -27.214 -6.948 7.750 1.00 37.50 192 PRO A O 1
ATOM 1491 N N . ARG A 1 193 ? -29.018 -6.605 6.470 1.00 41.44 193 ARG A N 1
ATOM 1492 C CA . ARG A 1 193 ? -29.248 -5.182 6.812 1.00 41.44 193 ARG A CA 1
ATOM 1493 C C . ARG A 1 193 ? -29.831 -4.976 8.225 1.00 41.44 193 ARG A C 1
ATOM 1495 O O . ARG A 1 193 ? -30.950 -4.488 8.353 1.00 41.44 193 ARG A O 1
ATOM 1502 N N . SER A 1 194 ? -29.106 -5.292 9.294 1.00 42.53 194 SER A N 1
ATOM 1503 C CA . SER A 1 194 ? -29.527 -4.872 10.645 1.00 42.53 194 SER A CA 1
ATOM 1504 C C . SER A 1 194 ? -28.428 -4.103 11.373 1.00 42.53 194 SER A C 1
ATOM 1506 O O . SER A 1 194 ? -27.334 -4.624 11.571 1.00 42.53 194 SER A O 1
ATOM 1508 N N . SER A 1 195 ? -28.744 -2.870 11.785 1.00 39.78 195 SER A N 1
ATOM 1509 C CA . SER A 1 195 ? -27.841 -1.880 12.395 1.00 39.78 195 SER A CA 1
ATOM 1510 C C . SER A 1 195 ? -27.521 -2.118 13.877 1.00 39.78 195 SER A C 1
ATOM 1512 O O . SER A 1 195 ? -26.837 -1.318 14.512 1.00 39.78 195 SER A O 1
ATOM 1514 N N . THR A 1 196 ? -27.964 -3.232 14.456 1.00 42.94 196 THR A N 1
ATOM 1515 C CA . THR A 1 196 ? -27.769 -3.531 15.878 1.00 42.94 196 THR A CA 1
ATOM 1516 C C . THR A 1 196 ? -26.611 -4.498 16.089 1.00 42.94 196 THR A C 1
ATOM 1518 O O . THR A 1 196 ? -26.801 -5.608 16.587 1.00 42.94 196 THR A O 1
ATOM 1521 N N . TRP A 1 197 ? -25.389 -4.092 15.737 1.00 40.41 197 TRP A N 1
ATOM 1522 C CA . TRP A 1 197 ? -24.213 -4.776 16.272 1.00 40.41 197 TRP A CA 1
ATOM 1523 C C . TRP A 1 197 ? -23.904 -4.200 17.655 1.00 40.41 197 TRP A C 1
ATOM 1525 O O . TRP A 1 197 ? -23.298 -3.142 17.803 1.00 40.41 197 TRP A O 1
ATOM 1535 N N . ARG A 1 198 ? -24.379 -4.890 18.694 1.00 39.84 198 ARG A N 1
ATOM 1536 C CA . ARG A 1 198 ? -23.897 -4.722 20.065 1.00 39.84 198 ARG A CA 1
ATOM 1537 C C . ARG A 1 198 ? -23.076 -5.968 20.363 1.00 39.84 198 ARG A C 1
ATOM 1539 O O . ARG A 1 198 ? -23.589 -7.073 20.216 1.00 39.84 198 ARG A O 1
ATOM 1546 N N . ALA A 1 199 ? -21.816 -5.795 20.755 1.00 38.94 199 ALA A N 1
ATOM 1547 C CA . ALA A 1 199 ? -20.903 -6.867 21.152 1.00 38.94 199 ALA A CA 1
ATOM 1548 C C . ALA A 1 199 ? -21.366 -7.576 22.449 1.00 38.94 199 ALA A C 1
ATOM 1550 O O . ALA A 1 199 ? -20.681 -7.571 23.467 1.00 38.94 199 ALA A O 1
ATOM 1551 N N . SER A 1 200 ? -22.558 -8.177 22.444 1.00 36.00 200 SER A N 1
ATOM 1552 C CA . SER A 1 200 ? -23.110 -8.961 23.543 1.00 36.00 200 SER A CA 1
ATOM 1553 C C . SER A 1 200 ? -23.436 -10.375 23.067 1.00 36.00 200 SER A C 1
ATOM 1555 O O . SER A 1 200 ? -24.462 -10.617 22.444 1.00 36.00 200 SER A O 1
ATOM 1557 N N . ARG A 1 201 ? -22.531 -11.300 23.405 1.00 36.97 201 ARG A N 1
ATOM 1558 C CA . ARG A 1 201 ? -22.801 -12.705 23.762 1.00 36.97 201 ARG A CA 1
ATOM 1559 C C . ARG A 1 201 ? -23.893 -13.420 22.944 1.00 36.97 201 ARG A C 1
ATOM 1561 O O . ARG A 1 201 ? -24.935 -13.769 23.478 1.00 36.97 201 ARG A O 1
ATOM 1568 N N . SER A 1 202 ? -23.636 -13.699 21.671 1.00 35.88 202 SER A N 1
ATOM 1569 C CA . SER A 1 202 ? -24.031 -14.964 21.018 1.00 35.88 202 SER A CA 1
ATOM 1570 C C . SER A 1 202 ? -23.501 -14.985 19.581 1.00 35.88 202 SER A C 1
ATOM 1572 O O . SER A 1 202 ? -23.928 -14.237 18.710 1.00 35.88 202 SER A O 1
ATOM 1574 N N . MET A 1 203 ? -22.496 -15.830 19.343 1.00 39.09 203 MET A N 1
ATOM 1575 C CA . MET A 1 203 ? -21.818 -16.023 18.051 1.00 39.09 203 MET A CA 1
ATOM 1576 C C . MET A 1 203 ? -22.507 -17.096 17.183 1.00 39.09 203 MET A C 1
ATOM 1578 O O . MET A 1 203 ? -21.814 -17.837 16.493 1.00 39.09 203 MET A O 1
ATOM 1582 N N . THR A 1 204 ? -23.837 -17.229 17.214 1.00 33.62 204 THR A N 1
ATOM 1583 C CA . THR A 1 204 ? -24.535 -18.404 16.639 1.00 33.62 204 THR A CA 1
ATOM 1584 C C . THR A 1 204 ? -25.398 -18.156 15.399 1.00 33.62 204 THR A C 1
ATOM 1586 O O . THR A 1 204 ? -25.969 -19.110 14.891 1.00 33.62 204 THR A O 1
ATOM 1589 N N . ALA A 1 205 ? -25.456 -16.945 14.841 1.00 32.31 205 ALA A N 1
ATOM 1590 C CA . ALA A 1 205 ? -26.302 -16.657 13.669 1.00 32.31 205 ALA A CA 1
ATOM 1591 C C . ALA A 1 205 ? -25.509 -16.251 12.408 1.00 32.31 205 ALA A C 1
ATOM 1593 O O . ALA A 1 205 ? -25.867 -15.296 11.727 1.00 32.31 205 ALA A O 1
ATOM 1594 N N . TRP A 1 206 ? -24.410 -16.952 12.111 1.00 32.66 206 TRP A N 1
ATOM 1595 C CA . TRP A 1 206 ? -23.603 -16.736 10.901 1.00 32.66 206 TRP A CA 1
ATOM 1596 C C . TRP A 1 206 ? -23.444 -18.052 10.140 1.00 32.66 206 TRP A C 1
ATOM 1598 O O . TRP A 1 206 ? -22.396 -18.691 10.202 1.00 32.66 206 TRP A O 1
ATOM 1608 N N . THR A 1 207 ? -24.490 -18.473 9.444 1.00 32.75 207 THR A N 1
ATOM 1609 C CA . THR A 1 207 ? -24.402 -19.509 8.410 1.00 32.75 207 THR A CA 1
ATOM 1610 C C . THR A 1 207 ? -24.714 -18.864 7.067 1.00 32.75 207 THR A C 1
ATOM 1612 O O . THR A 1 207 ? -25.753 -18.217 6.934 1.00 32.75 207 THR A O 1
ATOM 1615 N N . CYS A 1 208 ? -23.790 -19.013 6.112 1.00 36.41 208 CYS A N 1
ATOM 1616 C CA . CYS A 1 208 ? -24.171 -19.087 4.702 1.00 36.41 208 CYS A CA 1
ATOM 1617 C C . CYS A 1 208 ? -24.995 -20.356 4.486 1.00 36.41 208 CYS A C 1
ATOM 1619 O O . CYS A 1 208 ? -24.679 -21.360 5.168 1.00 36.41 208 CYS A O 1
#

Secondary structure (DSSP, 8-state):
-----TTTTTTTS-HHHHHHHHTPBPHHHHHHHHHHHHHHHHHHH---HHHHHHHHHHHHHHTTBPPPPHHHHHHHHHHHHHHHHHHHHHHHHHTS-HHHHHHHHHTTS--TT-SS-HHHHHHH---S-SHHHHHHHHHHHHHHHTT--TT-PPPTTS-HHHHHHHHHHHHH--HHHHHTTPPPGGGGGG----------S-------

Foldseek 3Di:
DDDDDPVNVVVPDDPVRVCVVQVADECVVCVVVLLVVLLVCLQEPVDDLVVSLVVSVVVCVVVRYDDDPSVVSSVSSVVSSVVSVVVQVCQQVVQDDLLLVVVVLQQLDAFVPGPAGVLVDLLVQDDDDDPVSVVVVVVSVVVVVVSVCVVGDHDPSHDPNVVVVVVVCSSVDHSVRVCVVPDDPVSVVQDDPDRDPDPDDDPPPDDD

pLDDT: mean 79.22, std 19.09, range [32.31, 97.12]